Protein AF-A0A4S2GVU9-F1 (afdb_monomer_lite)

Radius of gyration: 18.56 Å; chains: 1; bounding box: 41×48×55 Å

Secondary structure (DSSP, 8-state):
-THHHHTTS-EE-TTSPEE-TTHHHHHHTTSPPPHHHHHHHHHHHHHHHHHHHHHTGGGGSTTT-STTTSSTT--BGGG-HHHHHHHHHHHHHHHHHH---HHHHHHTS-GGGGBTTSGGGBTTTEETTTTEEPPS-HHHHHHHHHHHH-GGGS-HHHHHHHHHHHHHHHT--STTHHHHHHHHHHT-

pLDDT: mean 92.43, std 6.01, range [46.22, 98.5]

Structure (mmCIF, N/CA/C/O backbone):
data_AF-A0A4S2GVU9-F1
#
_entry.id   AF-A0A4S2GVU9-F1
#
loop_
_atom_site.group_PDB
_atom_site.id
_atom_site.type_symbol
_atom_site.label_atom_id
_atom_site.label_alt_id
_atom_site.label_comp_id
_atom_site.label_asym_id
_atom_site.label_entity_id
_atom_site.label_seq_id
_atom_site.pdbx_PDB_ins_code
_atom_site.Cartn_x
_atom_site.Cartn_y
_atom_site.Cartn_z
_atom_site.occupancy
_atom_site.B_iso_or_equiv
_atom_site.auth_seq_id
_atom_site.auth_comp_id
_atom_site.auth_asym_id
_atom_site.auth_atom_id
_atom_site.pdbx_PDB_model_num
ATOM 1 N N . MET A 1 1 ? -5.817 -4.968 8.334 1.00 86.19 1 MET A N 1
ATOM 2 C CA . MET A 1 1 ? -6.998 -5.846 8.380 1.00 86.19 1 MET A CA 1
ATOM 3 C C . MET A 1 1 ? -7.647 -5.801 9.756 1.00 86.19 1 MET A C 1
ATOM 5 O O . MET A 1 1 ? -8.691 -5.187 9.837 1.00 86.19 1 MET A O 1
ATOM 9 N N . ALA A 1 2 ? -7.011 -6.261 10.847 1.00 90.19 2 ALA A N 1
ATOM 10 C CA . ALA A 1 2 ? -7.630 -6.254 12.192 1.00 90.19 2 ALA A CA 1
ATOM 11 C C . ALA A 1 2 ? -8.199 -4.888 12.642 1.00 90.19 2 ALA A C 1
ATOM 13 O O . ALA A 1 2 ? -9.225 -4.825 13.307 1.00 90.19 2 ALA A O 1
ATOM 14 N N . TRP A 1 3 ? -7.573 -3.783 12.219 1.00 91.00 3 TRP A N 1
ATOM 15 C CA . TRP A 1 3 ? -8.100 -2.428 12.422 1.00 91.00 3 TRP A CA 1
ATOM 16 C C . TRP A 1 3 ? -9.565 -2.258 11.985 1.00 91.00 3 TRP A C 1
ATOM 18 O O . TRP A 1 3 ? -10.323 -1.633 12.718 1.00 91.00 3 TRP A O 1
ATOM 28 N N . LEU A 1 4 ? -9.972 -2.842 10.852 1.00 90.62 4 LEU A N 1
ATOM 29 C CA . LEU A 1 4 ? -11.328 -2.711 10.303 1.00 90.62 4 LEU A CA 1
ATOM 30 C C . LEU A 1 4 ? -12.408 -3.212 11.271 1.00 90.62 4 LEU A C 1
ATOM 32 O O . LEU A 1 4 ? -13.506 -2.674 11.276 1.00 90.62 4 LEU A O 1
ATOM 36 N N . PHE A 1 5 ? -12.067 -4.180 12.124 1.00 89.25 5 PHE A N 1
ATOM 37 C CA . PHE A 1 5 ? -12.967 -4.768 13.116 1.00 89.25 5 PHE A CA 1
ATOM 38 C C . PHE A 1 5 ? -12.917 -4.045 14.462 1.00 89.25 5 PHE A C 1
ATOM 40 O O . PHE A 1 5 ? -13.880 -4.060 15.214 1.00 89.25 5 PHE A O 1
ATOM 47 N N . VAL A 1 6 ? -11.790 -3.406 14.786 1.00 90.62 6 VAL A N 1
ATOM 48 C CA . VAL A 1 6 ? -11.543 -2.824 16.117 1.00 90.62 6 VAL A CA 1
ATOM 49 C C . VAL A 1 6 ? -11.787 -1.310 16.147 1.00 90.62 6 VAL A C 1
ATOM 51 O O . VAL A 1 6 ? -11.962 -0.731 17.223 1.00 90.62 6 VAL A O 1
ATOM 54 N N . LYS A 1 7 ? -11.794 -0.634 14.991 1.00 88.44 7 LYS A N 1
ATOM 55 C CA . LYS A 1 7 ? -11.854 0.835 14.902 1.00 88.44 7 LYS A CA 1
ATOM 56 C C . LYS A 1 7 ? -13.050 1.436 15.647 1.00 88.44 7 LYS A C 1
ATOM 58 O O . LYS A 1 7 ? -12.843 2.391 16.398 1.00 88.44 7 LYS A O 1
ATOM 63 N N . ASP A 1 8 ? -14.212 0.787 15.584 1.00 89.38 8 ASP A N 1
ATOM 64 C CA . ASP A 1 8 ? -15.468 1.269 16.176 1.00 89.38 8 ASP A CA 1
ATOM 65 C C . ASP A 1 8 ? -15.785 0.630 17.540 1.00 89.38 8 ASP A C 1
ATOM 67 O O . ASP A 1 8 ? -16.684 1.075 18.248 1.00 89.38 8 ASP A O 1
ATOM 71 N N . ILE A 1 9 ? -15.002 -0.366 17.970 1.00 89.62 9 ILE A N 1
ATOM 72 C CA . ILE A 1 9 ? -15.190 -1.038 19.263 1.00 89.62 9 ILE A CA 1
ATOM 73 C C . ILE A 1 9 ? -14.512 -0.226 20.375 1.00 89.62 9 ILE A C 1
ATOM 75 O O . ILE A 1 9 ? -13.318 0.069 20.264 1.00 89.62 9 ILE A O 1
ATOM 79 N N . PRO A 1 10 ? -15.193 0.131 21.476 1.00 90.69 10 PRO A N 1
ATOM 80 C CA . PRO A 1 10 ? -14.531 0.695 22.649 1.00 90.69 10 PRO A CA 1
ATOM 81 C C . PRO A 1 10 ? -13.562 -0.325 23.261 1.00 90.69 10 PRO A C 1
ATOM 83 O O . PRO A 1 10 ? -13.964 -1.419 23.640 1.00 90.69 10 PRO A O 1
ATOM 86 N N . VAL A 1 11 ? -12.282 0.036 23.379 1.00 91.19 11 VAL A N 1
ATOM 87 C CA . VAL A 1 11 ? -11.255 -0.814 24.001 1.00 91.19 11 VAL A CA 1
ATOM 88 C C . VAL A 1 11 ? -10.716 -0.094 25.227 1.00 91.19 11 VAL A C 1
ATOM 90 O O . VAL A 1 11 ? -10.356 1.082 25.136 1.00 91.19 11 VAL A O 1
ATOM 93 N N . LYS A 1 12 ? -10.672 -0.782 26.368 1.00 91.12 12 LYS A N 1
ATOM 94 C CA . LYS A 1 12 ? -10.105 -0.272 27.619 1.00 91.12 12 LYS A CA 1
ATOM 95 C C . LYS A 1 12 ? -8.826 -1.028 27.950 1.00 91.12 12 LYS A C 1
ATOM 97 O O . LYS A 1 12 ? -8.746 -2.222 27.687 1.00 91.12 12 LYS A O 1
ATOM 102 N N . GLY A 1 13 ? -7.846 -0.319 28.498 1.00 87.69 13 GLY A N 1
ATOM 103 C CA . GLY A 1 13 ? -6.657 -0.940 29.069 1.00 87.69 13 GLY A CA 1
ATOM 104 C C . GLY A 1 13 ? -6.942 -1.542 30.444 1.00 87.69 13 GLY A C 1
ATOM 105 O O . GLY A 1 13 ? -8.026 -1.374 31.004 1.00 87.69 13 GLY A O 1
ATOM 106 N N . LEU A 1 14 ? -5.927 -2.191 31.013 1.00 84.94 14 LEU A N 1
ATOM 107 C CA . LEU A 1 14 ? -5.968 -2.743 32.373 1.00 84.94 14 LEU A CA 1
ATOM 108 C C . LEU A 1 14 ? -6.243 -1.686 33.458 1.00 84.94 14 LEU A C 1
ATOM 110 O O . LEU A 1 14 ? -6.757 -2.022 34.517 1.00 84.94 14 LEU A O 1
ATOM 114 N N . ASP A 1 15 ? -5.918 -0.417 33.200 1.00 90.69 15 ASP A N 1
ATOM 115 C CA . ASP A 1 15 ? -6.213 0.721 34.081 1.00 90.69 15 ASP A CA 1
ATOM 116 C C . ASP A 1 15 ? -7.607 1.334 33.834 1.00 90.69 15 ASP A C 1
ATOM 118 O O . ASP A 1 15 ? -7.868 2.468 34.231 1.00 90.69 15 ASP A O 1
ATOM 122 N N . GLU A 1 16 ? -8.476 0.605 33.127 1.00 89.12 16 GLU A N 1
ATOM 123 C CA . GLU A 1 16 ? -9.828 0.982 32.690 1.00 89.12 16 GLU A CA 1
ATOM 124 C C . GLU A 1 16 ? -9.914 2.213 31.776 1.00 89.12 16 GLU A C 1
ATOM 126 O O . GLU A 1 16 ? -11.012 2.629 31.378 1.00 89.12 16 GLU A O 1
ATOM 131 N N . LYS A 1 17 ? -8.776 2.787 31.369 1.00 92.81 17 LYS A N 1
ATOM 132 C CA . LYS A 1 17 ? -8.766 3.955 30.490 1.00 92.81 17 LYS A CA 1
ATOM 133 C C . LYS A 1 17 ? -9.037 3.564 29.040 1.00 92.81 17 LYS A C 1
ATOM 135 O O . LYS A 1 17 ? -8.566 2.523 28.572 1.00 92.81 17 LYS A O 1
ATOM 140 N N . PRO A 1 18 ? -9.761 4.409 28.284 1.00 92.81 18 PRO A N 1
ATOM 141 C CA . PRO A 1 18 ? -10.027 4.154 26.878 1.00 92.81 18 PRO A CA 1
ATOM 142 C C . PRO A 1 18 ? -8.735 4.230 26.057 1.00 92.81 18 PRO A C 1
ATOM 144 O O . PRO A 1 18 ? -8.038 5.248 26.054 1.00 92.81 18 PRO A O 1
ATOM 147 N N . ILE A 1 19 ? -8.457 3.176 25.296 1.00 92.94 19 ILE A N 1
ATOM 148 C CA . ILE A 1 19 ? -7.365 3.132 24.326 1.00 92.94 19 ILE A CA 1
ATOM 149 C C . ILE A 1 19 ? -7.860 3.705 22.997 1.00 92.94 19 ILE A C 1
ATOM 151 O O . ILE A 1 19 ? -8.964 3.411 22.535 1.00 92.94 19 ILE A O 1
ATOM 155 N N . LYS A 1 20 ? -7.035 4.540 22.359 1.00 89.06 20 LYS A N 1
ATOM 156 C CA . LYS A 1 20 ? -7.349 5.197 21.083 1.00 89.06 20 LYS A CA 1
ATOM 157 C C . LYS A 1 20 ? -6.327 4.852 20.002 1.00 89.06 20 LYS A C 1
ATOM 159 O O . LYS A 1 20 ? -5.185 4.488 20.281 1.00 89.06 20 LYS A O 1
ATOM 164 N N . GLY A 1 21 ? -6.748 5.001 18.747 1.00 87.25 21 GLY A N 1
ATOM 165 C CA . GLY A 1 21 ? -5.890 4.811 17.579 1.00 87.25 21 GLY A CA 1
ATOM 166 C C . GLY A 1 21 ? -5.335 3.390 17.458 1.00 87.25 21 GLY A C 1
ATOM 167 O O . GLY A 1 21 ? -5.962 2.420 17.875 1.00 87.25 21 GLY A O 1
ATOM 168 N N . LYS A 1 22 ? -4.134 3.263 16.883 1.00 79.62 22 LYS A N 1
ATOM 169 C CA . LYS A 1 22 ? -3.538 1.961 16.531 1.00 79.62 22 LYS A CA 1
ATOM 170 C C . LYS A 1 22 ? -3.251 1.057 17.732 1.00 79.62 22 LYS A C 1
ATOM 172 O O . LYS A 1 22 ? -3.269 -0.159 17.577 1.00 79.62 22 LYS A O 1
ATOM 177 N N . ALA A 1 23 ? -3.041 1.632 18.918 1.00 89.56 23 ALA A N 1
ATOM 178 C CA . ALA A 1 23 ? -2.847 0.865 20.146 1.00 89.56 23 ALA A CA 1
ATOM 179 C C . ALA A 1 23 ? -4.076 0.011 20.505 1.00 89.56 23 ALA A C 1
ATOM 181 O O . ALA A 1 23 ? -3.920 -1.016 21.160 1.00 89.56 23 ALA A O 1
ATOM 182 N N . LYS A 1 24 ? -5.275 0.375 20.015 1.00 92.81 24 LYS A N 1
ATOM 183 C CA . LYS A 1 24 ? -6.505 -0.397 20.237 1.00 92.81 24 LYS A CA 1
ATOM 184 C C . LYS A 1 24 ? -6.383 -1.837 19.769 1.00 92.81 24 LYS A C 1
ATOM 186 O O . LYS A 1 24 ? -6.840 -2.722 20.472 1.00 92.81 24 LYS A O 1
ATOM 191 N N . VAL A 1 25 ? -5.773 -2.071 18.605 1.00 91.38 25 VAL A N 1
ATOM 192 C CA . VAL A 1 25 ? -5.629 -3.430 18.062 1.00 91.38 25 VAL A CA 1
ATOM 193 C C . VAL A 1 25 ? -4.783 -4.279 19.002 1.00 91.38 25 VAL A C 1
ATOM 195 O O . VAL A 1 25 ? -5.195 -5.376 19.352 1.00 91.38 25 VAL A O 1
ATOM 198 N N . ASN A 1 26 ? -3.646 -3.747 19.457 1.00 91.25 26 ASN A N 1
ATOM 199 C CA . ASN A 1 26 ? -2.743 -4.464 20.356 1.00 91.25 26 ASN A CA 1
ATOM 200 C C . ASN A 1 26 ? -3.389 -4.778 21.706 1.00 91.25 26 ASN A C 1
ATOM 202 O O . ASN A 1 26 ? -3.097 -5.825 22.267 1.00 91.25 26 ASN A O 1
ATOM 206 N N . GLU A 1 27 ? -4.231 -3.882 22.226 1.00 92.19 27 GLU A N 1
ATOM 207 C CA . GLU A 1 27 ? -4.951 -4.133 23.474 1.00 92.19 27 GLU A CA 1
ATOM 208 C C . GLU A 1 27 ? -6.088 -5.141 23.271 1.00 92.19 27 GLU A C 1
ATOM 210 O O . GLU A 1 27 ? -6.216 -6.088 24.037 1.00 92.19 27 GLU A O 1
ATOM 215 N N . TYR A 1 28 ? -6.865 -4.989 22.195 1.00 90.62 28 TYR A N 1
ATOM 216 C CA . TYR A 1 28 ? -8.003 -5.853 21.882 1.00 90.62 28 TYR A CA 1
ATOM 217 C C . TYR A 1 28 ? -7.600 -7.327 21.757 1.00 90.62 28 TYR A C 1
ATOM 219 O O . TYR A 1 28 ? -8.250 -8.189 22.336 1.00 90.62 28 TYR A O 1
ATOM 227 N N . ILE A 1 29 ? -6.493 -7.618 21.064 1.00 89.69 29 ILE A N 1
ATOM 228 C CA . ILE A 1 29 ? -6.041 -9.000 20.822 1.00 89.69 29 ILE A CA 1
ATOM 229 C C . ILE A 1 29 ? -5.418 -9.687 22.048 1.00 89.69 29 ILE A C 1
ATOM 231 O O . ILE A 1 29 ? -5.059 -10.859 21.959 1.00 89.69 29 ILE A O 1
ATOM 235 N N . ARG A 1 30 ? -5.258 -8.991 23.185 1.00 89.56 30 ARG A N 1
ATOM 236 C CA . ARG A 1 30 ? -4.802 -9.620 24.442 1.00 89.56 30 ARG A CA 1
ATOM 237 C C . ARG A 1 30 ? -5.846 -10.562 25.019 1.00 89.56 30 ARG A C 1
ATOM 239 O O . ARG A 1 30 ? -5.497 -11.517 25.707 1.00 89.56 30 ARG A O 1
ATOM 246 N N . HIS A 1 31 ? -7.113 -10.286 24.736 1.00 86.88 31 HIS A N 1
ATOM 247 C CA . HIS A 1 31 ? -8.225 -11.146 25.088 1.00 86.88 31 HIS A CA 1
ATOM 248 C C . HIS A 1 31 ? -8.686 -11.871 23.834 1.00 86.88 31 HIS A C 1
ATOM 250 O O . HIS A 1 31 ? -8.796 -11.273 22.764 1.00 86.88 31 HIS A O 1
ATOM 256 N N . ARG A 1 32 ? -8.949 -13.173 23.960 1.00 88.62 32 ARG A N 1
ATOM 257 C CA . ARG A 1 32 ? -9.487 -13.956 22.849 1.00 88.62 32 ARG A CA 1
ATOM 258 C C . ARG A 1 32 ? -10.871 -13.392 22.478 1.00 88.62 32 ARG A C 1
ATOM 260 O O . ARG A 1 32 ? -11.732 -13.355 23.359 1.00 88.62 32 ARG A O 1
ATOM 267 N N . PRO A 1 33 ? -11.099 -12.963 21.223 1.00 88.75 33 PRO A N 1
ATOM 268 C CA . PRO A 1 33 ? -12.429 -12.575 20.758 1.00 88.75 33 PRO A CA 1
ATOM 269 C C . PRO A 1 33 ? -13.397 -13.768 20.732 1.00 88.75 33 PRO A C 1
ATOM 271 O O . PRO A 1 33 ? -12.979 -14.916 20.898 1.00 88.75 33 PRO A O 1
ATOM 274 N N . SER A 1 34 ? -14.687 -13.506 20.504 1.00 91.06 34 SER A N 1
ATOM 275 C CA . SER A 1 34 ? -15.653 -14.581 20.249 1.00 91.06 34 SER A CA 1
ATOM 276 C C . SER A 1 34 ? -15.308 -15.343 18.967 1.00 91.06 34 SER A C 1
ATOM 278 O O . SER A 1 34 ? -14.636 -14.808 18.080 1.00 91.06 34 SER A O 1
ATOM 280 N N . ASP A 1 35 ? -15.789 -16.583 18.861 1.00 93.81 35 ASP A N 1
ATOM 281 C CA . ASP A 1 35 ? -15.560 -17.412 17.674 1.00 93.81 35 ASP A CA 1
ATOM 282 C C . ASP A 1 35 ? -16.118 -16.740 16.407 1.00 93.81 35 ASP A C 1
ATOM 284 O O . ASP A 1 35 ? -15.409 -16.683 15.407 1.00 93.81 35 ASP A O 1
ATOM 288 N N . ASP A 1 36 ? -17.284 -16.086 16.491 1.00 93.19 36 ASP A N 1
ATOM 289 C CA . ASP A 1 36 ? -17.863 -15.309 15.382 1.00 93.19 36 ASP A CA 1
ATOM 290 C C . ASP A 1 36 ? -16.911 -14.218 14.859 1.00 93.19 36 ASP A C 1
ATOM 292 O O . ASP A 1 36 ? -16.766 -14.016 13.652 1.00 93.19 36 ASP A O 1
ATOM 296 N N . VAL A 1 37 ? -16.222 -13.501 15.758 1.00 91.50 37 VAL A N 1
ATOM 297 C CA . VA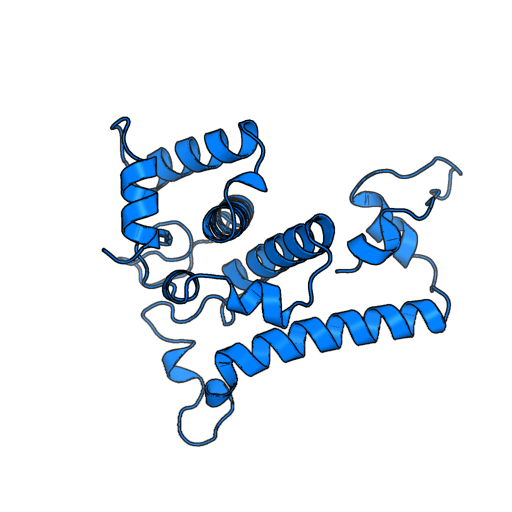L A 1 37 ? -15.257 -12.457 15.371 1.00 91.50 37 VAL A CA 1
ATOM 298 C C . VAL A 1 37 ? -14.020 -13.076 14.722 1.00 91.50 37 VAL A C 1
ATOM 300 O O . VAL A 1 37 ? -13.490 -12.523 13.755 1.00 91.50 37 VAL A O 1
ATOM 303 N N . ILE A 1 38 ? -13.553 -14.215 15.239 1.00 92.62 38 ILE A N 1
ATOM 304 C CA . ILE A 1 38 ? -12.417 -14.952 14.672 1.00 92.62 38 ILE A CA 1
ATOM 305 C C . ILE A 1 38 ? -12.759 -15.455 13.267 1.00 92.62 38 ILE A C 1
ATOM 307 O O . ILE A 1 38 ? -11.937 -15.315 12.359 1.00 92.62 38 ILE A O 1
ATOM 311 N N . GLU A 1 39 ? -13.962 -15.987 13.067 1.00 95.88 39 GLU A N 1
ATOM 312 C CA . GLU A 1 39 ? -14.449 -16.454 11.769 1.00 95.88 39 GLU A CA 1
ATOM 313 C C . GLU A 1 39 ? -14.551 -15.294 10.772 1.00 95.88 39 GLU A C 1
ATOM 315 O O . GLU A 1 39 ? -13.973 -15.359 9.686 1.00 95.88 39 GLU A O 1
ATOM 320 N N . CYS A 1 40 ? -15.168 -14.175 11.166 1.00 93.75 40 CYS A N 1
ATOM 321 C CA . CYS A 1 40 ? -15.262 -12.987 10.314 1.00 93.75 40 CYS A CA 1
ATOM 322 C C . CYS A 1 40 ? -13.880 -12.449 9.910 1.00 93.75 40 CYS A C 1
ATOM 324 O O . CYS A 1 40 ? -13.658 -12.085 8.755 1.00 93.75 40 CYS A O 1
ATOM 326 N N . PHE A 1 41 ? -12.927 -12.412 10.845 1.00 94.44 41 PHE A N 1
ATOM 327 C CA . PHE A 1 41 ? -11.563 -11.978 10.552 1.00 94.44 41 PHE A CA 1
ATOM 328 C C . PHE A 1 41 ? -10.805 -12.968 9.656 1.00 94.44 41 PHE A C 1
ATOM 330 O O . PHE A 1 41 ? -10.007 -12.547 8.813 1.00 94.44 41 PHE A O 1
ATOM 337 N N . THR A 1 42 ? -11.050 -14.268 9.820 1.00 95.56 42 THR A N 1
ATOM 338 C CA . THR A 1 42 ? -10.481 -15.312 8.958 1.00 95.56 42 THR A CA 1
ATOM 339 C C . THR A 1 42 ? -10.972 -15.144 7.525 1.00 95.56 42 THR A C 1
ATOM 341 O O . THR A 1 42 ? -10.139 -15.023 6.627 1.00 95.56 42 THR A O 1
ATOM 344 N N . HIS A 1 43 ? -12.284 -14.995 7.321 1.00 96.19 43 HIS A N 1
ATOM 345 C CA . HIS A 1 43 ? -12.864 -14.723 6.003 1.00 96.19 43 HIS A CA 1
ATOM 346 C C . HIS A 1 43 ? -12.309 -13.440 5.373 1.00 96.19 43 HIS A C 1
ATOM 348 O O . HIS A 1 43 ? -11.992 -13.418 4.184 1.00 96.19 43 HIS A O 1
ATOM 354 N N . GLU A 1 44 ? -12.109 -12.381 6.163 1.00 95.62 44 GLU A N 1
ATOM 355 C CA . GLU A 1 44 ? -11.479 -11.150 5.676 1.00 95.62 44 GLU A CA 1
ATOM 356 C C . GLU A 1 44 ? -10.049 -11.402 5.162 1.00 95.62 44 GLU A C 1
ATOM 358 O O . GLU A 1 44 ? -9.650 -10.889 4.111 1.00 95.62 44 GLU A O 1
ATOM 363 N N . CYS A 1 45 ? -9.262 -12.197 5.893 1.00 96.62 45 CYS A N 1
ATOM 364 C CA . CYS A 1 45 ? -7.901 -12.547 5.492 1.00 96.62 45 CYS A CA 1
ATOM 365 C C . CYS A 1 45 ? -7.892 -13.421 4.233 1.00 96.62 45 CYS A C 1
ATOM 367 O O . CYS A 1 45 ? -7.080 -13.187 3.336 1.00 96.62 45 CYS A O 1
ATOM 369 N N . GLU A 1 46 ? -8.787 -14.403 4.147 1.00 97.56 46 GLU A N 1
ATOM 370 C CA . GLU A 1 46 ? -8.946 -15.263 2.972 1.00 97.56 46 GLU A CA 1
ATOM 371 C C . GLU A 1 46 ? -9.340 -14.457 1.735 1.00 97.56 46 GLU A C 1
ATOM 373 O O . GLU A 1 46 ? -8.727 -14.629 0.680 1.00 97.56 46 GLU A O 1
ATOM 378 N N . ALA A 1 47 ? -10.287 -13.523 1.860 1.00 97.31 47 ALA A N 1
ATOM 379 C CA . ALA A 1 47 ? -10.692 -12.638 0.772 1.00 97.31 47 ALA A CA 1
ATOM 380 C C . ALA A 1 47 ? -9.516 -11.787 0.263 1.00 97.31 47 ALA A C 1
ATOM 382 O O . ALA A 1 47 ? -9.303 -11.676 -0.948 1.00 97.31 47 ALA A O 1
ATOM 383 N N . TYR A 1 48 ? -8.711 -11.231 1.175 1.00 97.50 48 TYR A N 1
ATOM 384 C CA . TYR A 1 48 ? -7.512 -10.465 0.827 1.00 97.50 48 TYR A CA 1
ATOM 385 C C . TYR A 1 48 ? -6.473 -11.316 0.080 1.00 97.50 48 TYR A C 1
ATOM 387 O O . TYR A 1 48 ? -6.006 -10.931 -0.996 1.00 97.50 48 TYR A O 1
ATOM 395 N N . TRP A 1 49 ? -6.112 -12.482 0.626 1.00 96.44 49 TRP A N 1
ATOM 396 C CA . TRP A 1 49 ? -5.103 -13.351 0.016 1.00 96.44 49 TRP A CA 1
ATOM 397 C C . TRP A 1 49 ? -5.572 -13.938 -1.311 1.00 96.44 49 TRP A C 1
ATOM 399 O O . TRP A 1 49 ? -4.794 -13.969 -2.262 1.00 96.44 49 TRP A O 1
ATOM 409 N N . THR A 1 50 ? -6.843 -14.320 -1.410 1.00 96.88 50 THR A N 1
ATOM 410 C CA . THR A 1 50 ? -7.450 -14.799 -2.659 1.00 96.88 50 THR A CA 1
ATOM 411 C C . THR A 1 50 ? -7.363 -13.733 -3.747 1.00 96.88 50 THR A C 1
ATOM 413 O O . THR A 1 50 ? -6.944 -14.024 -4.866 1.00 96.88 50 THR A O 1
ATOM 416 N N . ALA A 1 51 ? -7.679 -12.474 -3.426 1.00 96.62 51 ALA A N 1
ATOM 417 C CA . ALA A 1 51 ? -7.596 -11.380 -4.390 1.00 96.62 51 ALA A CA 1
ATOM 418 C C . ALA A 1 51 ? -6.155 -11.135 -4.886 1.00 96.62 51 ALA A C 1
ATOM 420 O O . ALA A 1 51 ? -5.933 -10.948 -6.087 1.00 96.62 51 ALA A O 1
ATOM 421 N N . LEU A 1 52 ? -5.161 -11.201 -3.992 1.00 94.75 52 LEU A N 1
ATOM 422 C CA . LEU A 1 52 ? -3.748 -11.115 -4.375 1.00 94.75 52 LEU A CA 1
ATOM 423 C C . LEU A 1 52 ? -3.303 -12.282 -5.261 1.00 94.75 52 LEU A C 1
ATOM 425 O O . LEU A 1 52 ? -2.669 -12.057 -6.291 1.00 94.75 52 LEU A O 1
ATOM 429 N N . ILE A 1 53 ? -3.624 -13.516 -4.864 1.00 93.06 53 ILE A N 1
ATOM 430 C CA . ILE A 1 53 ? -3.227 -14.731 -5.586 1.00 93.06 53 ILE A CA 1
ATOM 431 C C . ILE A 1 53 ? -3.809 -14.716 -6.996 1.00 93.06 53 ILE A C 1
ATOM 433 O O . ILE A 1 53 ? -3.076 -14.949 -7.952 1.00 93.06 53 ILE A O 1
ATOM 437 N N . ASN A 1 54 ? -5.082 -14.345 -7.142 1.00 93.50 54 ASN A N 1
ATOM 438 C CA . ASN A 1 54 ? -5.738 -14.256 -8.447 1.00 93.50 54 ASN A CA 1
ATOM 439 C C . ASN A 1 54 ? -5.074 -13.225 -9.375 1.00 93.50 54 ASN A C 1
ATO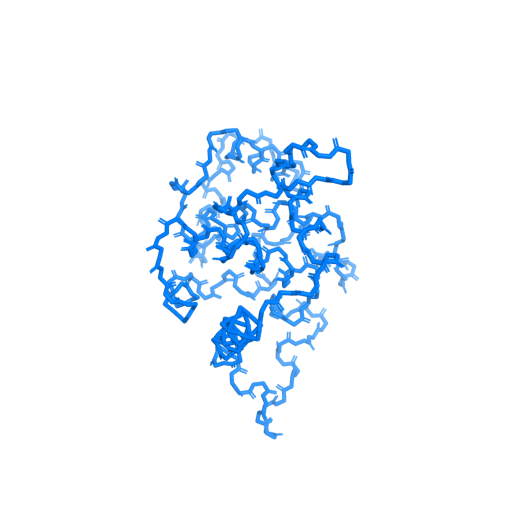M 441 O O . ASN A 1 54 ? -5.039 -13.423 -10.585 1.00 93.50 54 ASN A O 1
ATOM 445 N N . THR A 1 55 ? -4.485 -12.157 -8.826 1.00 92.50 55 THR A N 1
ATOM 446 C CA . THR A 1 55 ? -3.751 -11.145 -9.613 1.00 92.50 55 THR A CA 1
ATOM 447 C C . THR A 1 55 ? -2.441 -11.694 -10.195 1.00 92.50 55 THR A C 1
ATOM 449 O O . THR A 1 55 ? -1.913 -11.172 -11.175 1.00 92.50 55 THR A O 1
ATOM 452 N N . CYS A 1 56 ? -1.885 -12.749 -9.601 1.00 91.94 56 CYS A N 1
ATOM 453 C CA . CYS A 1 56 ? -0.623 -13.364 -10.011 1.00 91.94 56 CYS A CA 1
ATOM 454 C C . CYS A 1 56 ? -0.772 -14.881 -10.167 1.00 91.94 56 CYS A C 1
ATOM 456 O O . CYS A 1 56 ? 0.133 -15.629 -9.801 1.00 91.94 56 CYS A O 1
ATOM 458 N N . GLN A 1 57 ? -1.925 -15.343 -10.660 1.00 89.88 57 GLN A N 1
ATOM 459 C CA . GLN A 1 57 ? -2.293 -16.759 -10.620 1.00 89.88 57 GLN A CA 1
ATOM 460 C C . GLN A 1 57 ? -1.286 -17.649 -11.357 1.00 89.88 57 GLN A C 1
ATOM 462 O O . GLN A 1 57 ? -0.974 -18.751 -10.904 1.00 89.88 57 GLN A O 1
ATOM 467 N N . ASP A 1 58 ? -0.718 -17.161 -12.457 1.00 89.38 58 ASP A N 1
ATOM 468 C CA . ASP A 1 58 ? 0.260 -17.921 -13.227 1.00 89.38 58 ASP A CA 1
ATOM 469 C C . ASP A 1 58 ? 1.614 -18.076 -12.512 1.00 89.38 58 ASP A C 1
ATOM 471 O O . ASP A 1 58 ? 2.345 -19.008 -12.837 1.00 89.38 58 ASP A O 1
ATOM 475 N N . ALA A 1 59 ? 1.904 -17.294 -11.460 1.00 86.75 59 ALA A N 1
ATOM 476 C CA . ALA A 1 59 ? 3.056 -17.519 -10.572 1.00 86.75 59 ALA A CA 1
ATOM 477 C C . ALA A 1 59 ? 3.049 -18.914 -9.933 1.00 86.75 59 ALA A C 1
ATOM 479 O O . ALA A 1 59 ? 4.098 -19.428 -9.544 1.00 86.75 59 ALA A O 1
ATOM 480 N N . PHE A 1 60 ? 1.851 -19.481 -9.780 1.00 83.19 60 PHE A N 1
ATOM 481 C CA . PHE A 1 60 ? 1.593 -20.760 -9.129 1.00 83.19 60 PHE A CA 1
ATOM 482 C C . PHE A 1 60 ? 1.358 -21.891 -10.138 1.00 83.19 60 PHE A C 1
ATOM 484 O O . PHE A 1 60 ? 1.070 -23.019 -9.742 1.00 83.19 60 PHE A O 1
ATOM 491 N N . SER A 1 61 ? 1.496 -21.609 -11.437 1.00 82.88 61 SER A N 1
ATOM 492 C CA . SER A 1 61 ? 1.518 -22.638 -12.475 1.00 82.88 61 SER A CA 1
ATOM 493 C C . SER A 1 61 ? 2.891 -23.317 -12.544 1.00 82.88 61 SER A C 1
ATOM 495 O O . SER A 1 61 ? 3.923 -22.692 -12.289 1.00 82.88 61 SER A O 1
ATOM 497 N N . VAL A 1 62 ? 2.906 -24.599 -12.921 1.00 74.06 62 VAL A N 1
ATOM 498 C CA . VAL A 1 62 ? 4.140 -25.396 -13.070 1.00 74.06 62 VAL A CA 1
ATOM 499 C C . VAL A 1 62 ? 5.043 -24.841 -14.183 1.00 74.06 62 VAL A C 1
ATOM 501 O O . VAL A 1 62 ? 6.262 -24.949 -14.098 1.00 74.06 62 VAL A O 1
ATOM 504 N N . GLU A 1 63 ? 4.453 -24.220 -15.205 1.00 71.12 63 GLU A N 1
ATOM 505 C CA . GLU A 1 63 ? 5.138 -23.790 -16.429 1.00 71.12 63 GLU A CA 1
ATOM 506 C C . GLU A 1 63 ? 5.785 -22.401 -16.311 1.00 71.12 63 GLU A C 1
ATOM 508 O O . GLU A 1 63 ? 6.918 -22.216 -16.753 1.00 71.12 63 GLU A O 1
ATOM 513 N N . ALA A 1 64 ? 5.103 -21.418 -15.709 1.00 73.12 64 ALA A N 1
ATOM 514 C CA . ALA A 1 64 ? 5.626 -20.050 -15.614 1.00 73.12 64 ALA A CA 1
ATOM 515 C C . ALA A 1 64 ? 6.514 -19.831 -14.377 1.00 73.12 64 ALA A C 1
ATOM 517 O O . ALA A 1 64 ? 7.488 -19.070 -14.428 1.00 73.12 64 ALA A O 1
ATOM 518 N N . GLY A 1 65 ? 6.185 -20.494 -13.262 1.00 80.25 65 GLY A N 1
ATOM 519 C CA . GLY A 1 65 ? 6.874 -20.353 -11.982 1.00 80.25 65 GLY A CA 1
ATOM 520 C C . GLY A 1 65 ? 6.956 -18.911 -11.452 1.00 80.25 65 GLY A C 1
ATOM 521 O O . GLY A 1 65 ? 6.361 -17.960 -11.962 1.00 80.25 65 GLY A O 1
ATOM 522 N N . ILE A 1 66 ? 7.752 -18.716 -10.398 1.00 86.62 66 ILE A N 1
ATOM 523 C CA . ILE A 1 66 ? 7.880 -17.412 -9.718 1.00 86.62 66 ILE A CA 1
ATOM 524 C C . ILE A 1 66 ? 8.912 -16.469 -10.359 1.00 86.62 66 ILE A C 1
ATOM 526 O O . ILE A 1 66 ? 9.066 -15.331 -9.910 1.00 86.62 66 ILE A O 1
ATOM 530 N N . GLY A 1 67 ? 9.641 -16.922 -11.385 1.00 88.06 67 GLY A N 1
ATOM 531 C CA . GLY A 1 67 ? 10.818 -16.227 -11.920 1.00 88.06 67 GLY A CA 1
ATOM 532 C C . GLY A 1 67 ? 10.516 -14.810 -12.412 1.00 88.06 67 GLY A C 1
ATOM 533 O O . GLY A 1 67 ? 11.234 -13.870 -12.075 1.00 88.06 67 GLY A O 1
ATOM 534 N N . LYS A 1 68 ? 9.401 -14.611 -13.127 1.00 89.75 68 LYS A N 1
ATOM 535 C CA . LYS A 1 68 ? 9.001 -13.269 -13.587 1.00 89.75 68 LYS A CA 1
ATOM 536 C C . LYS A 1 68 ? 8.621 -12.332 -12.431 1.00 89.75 68 LYS A C 1
ATOM 538 O O . LYS A 1 68 ? 8.914 -11.143 -12.475 1.00 89.75 68 LYS A O 1
ATOM 543 N N . TYR A 1 69 ? 8.033 -12.877 -11.366 1.00 93.00 69 TYR A N 1
ATOM 544 C CA . TYR A 1 69 ? 7.566 -12.129 -10.197 1.00 93.00 69 TYR A CA 1
ATOM 545 C C . TYR A 1 69 ? 8.681 -11.817 -9.194 1.00 93.00 69 TYR A C 1
ATOM 547 O O . TYR A 1 69 ? 8.585 -10.865 -8.417 1.00 93.00 69 TYR A O 1
ATOM 555 N N . ARG A 1 70 ? 9.757 -12.608 -9.196 1.00 91.50 70 ARG A N 1
ATOM 556 C CA . ARG A 1 70 ? 10.895 -12.468 -8.288 1.00 91.50 70 ARG A CA 1
ATOM 557 C C . ARG A 1 70 ? 12.196 -12.766 -9.028 1.00 91.50 70 ARG A C 1
ATOM 559 O O . ARG A 1 70 ? 12.673 -13.892 -9.031 1.00 91.50 70 ARG A O 1
ATOM 566 N N . ASN A 1 71 ? 12.818 -11.713 -9.553 1.00 91.19 71 ASN A N 1
ATOM 567 C CA . ASN A 1 71 ? 14.095 -11.792 -10.267 1.00 91.19 71 ASN A CA 1
ATOM 568 C C . ASN A 1 71 ? 15.097 -10.717 -9.811 1.00 91.19 71 ASN A C 1
ATOM 570 O O . ASN A 1 71 ? 14.837 -9.946 -8.880 1.00 91.19 71 ASN A O 1
ATOM 574 N N . LYS A 1 72 ? 16.253 -10.709 -10.486 1.00 89.19 72 LYS A N 1
ATOM 575 C CA . LYS A 1 72 ? 17.377 -9.780 -10.302 1.00 89.19 72 LYS A CA 1
ATOM 576 C C . LYS A 1 72 ? 17.066 -8.322 -10.655 1.00 89.19 72 LYS A C 1
ATOM 578 O O . LYS A 1 72 ? 17.874 -7.464 -10.338 1.00 89.19 72 LYS A O 1
ATOM 583 N N . ASP A 1 73 ? 15.930 -8.053 -11.293 1.00 89.88 73 ASP A N 1
ATOM 584 C CA . ASP A 1 73 ? 15.479 -6.712 -11.677 1.00 89.88 73 ASP A CA 1
ATOM 585 C C . ASP A 1 73 ? 14.341 -6.215 -10.765 1.00 89.88 73 ASP A C 1
ATOM 587 O O . ASP A 1 73 ? 13.666 -5.239 -11.069 1.00 89.88 73 ASP A O 1
ATOM 591 N N . GLY A 1 74 ? 14.110 -6.895 -9.636 1.00 89.81 74 GLY A N 1
ATOM 592 C CA . GLY A 1 74 ? 13.102 -6.538 -8.637 1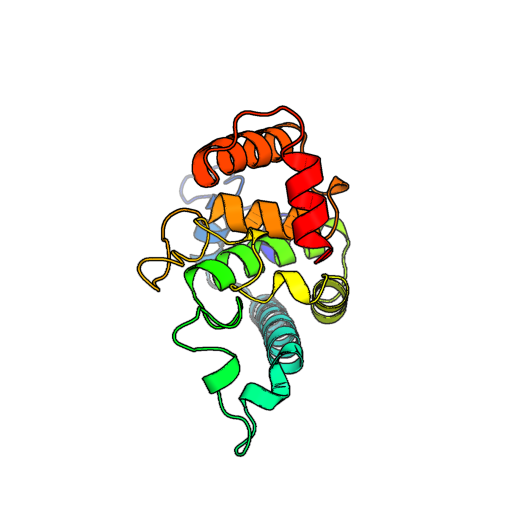.00 89.81 74 GLY A CA 1
ATOM 593 C C . GLY A 1 74 ? 11.841 -7.391 -8.749 1.00 89.81 74 GLY A C 1
ATOM 594 O O . GLY A 1 74 ? 11.503 -8.101 -7.799 1.00 89.81 74 GLY A O 1
ATOM 595 N N . GLY A 1 75 ? 11.184 -7.393 -9.911 1.00 94.25 75 GLY A N 1
ATOM 596 C CA . GLY A 1 75 ? 9.949 -8.148 -10.145 1.00 94.25 75 GLY A CA 1
ATOM 597 C C . GLY A 1 75 ? 8.704 -7.435 -9.612 1.00 94.25 75 GLY A C 1
ATOM 598 O O . GLY A 1 75 ? 8.557 -6.227 -9.756 1.00 94.25 75 GLY A O 1
ATOM 599 N N . HIS A 1 76 ? 7.790 -8.182 -9.004 1.00 95.81 76 HIS A N 1
ATOM 600 C CA . HIS A 1 76 ? 6.466 -7.690 -8.631 1.00 95.81 76 HIS A CA 1
ATOM 601 C C . HIS A 1 76 ? 6.378 -7.314 -7.151 1.00 95.81 76 HIS A C 1
ATOM 603 O O . HIS A 1 76 ? 6.908 -8.015 -6.278 1.00 95.81 76 HIS A O 1
ATOM 609 N N . VAL A 1 77 ? 5.646 -6.244 -6.841 1.00 96.25 77 VAL A N 1
ATOM 610 C CA . VAL A 1 77 ? 5.556 -5.672 -5.485 1.00 96.25 77 VAL A CA 1
ATOM 611 C C . VAL A 1 77 ? 4.967 -6.639 -4.451 1.00 96.25 77 VAL A C 1
ATOM 613 O O . VAL A 1 77 ? 5.332 -6.578 -3.278 1.00 96.25 77 VAL A O 1
ATOM 616 N N . PHE A 1 78 ? 4.106 -7.574 -4.862 1.00 95.50 78 PHE A N 1
ATOM 617 C CA . PHE A 1 78 ? 3.534 -8.582 -3.953 1.00 95.50 78 PHE A CA 1
ATOM 618 C C . PHE A 1 78 ? 4.548 -9.640 -3.505 1.00 95.50 78 PHE A C 1
ATOM 620 O O . PHE A 1 78 ? 4.404 -10.224 -2.436 1.00 95.50 78 PHE A O 1
ATOM 627 N N . PHE A 1 79 ? 5.625 -9.847 -4.265 1.00 94.69 79 PHE A N 1
ATOM 628 C CA . PHE A 1 79 ? 6.643 -10.865 -3.985 1.00 94.69 79 PHE A CA 1
ATOM 629 C C . PHE A 1 79 ? 7.851 -10.288 -3.233 1.00 94.69 79 PHE A C 1
ATOM 631 O O . PHE A 1 79 ? 8.943 -10.876 -3.220 1.00 94.69 79 PHE A O 1
ATOM 638 N N . ARG A 1 80 ? 7.684 -9.111 -2.617 1.00 93.12 80 ARG A N 1
ATOM 639 C CA . ARG A 1 80 ? 8.701 -8.399 -1.839 1.00 93.12 80 ARG A CA 1
ATOM 640 C C . ARG A 1 80 ? 8.087 -7.864 -0.538 1.00 93.12 80 ARG A C 1
ATOM 642 O O . ARG A 1 80 ? 7.235 -6.983 -0.594 1.00 93.12 80 ARG A O 1
ATOM 649 N N . PRO A 1 81 ? 8.537 -8.323 0.648 1.00 92.38 81 PRO A N 1
ATOM 650 C CA . PRO A 1 81 ? 7.956 -7.886 1.924 1.00 92.38 81 PRO A CA 1
ATOM 651 C C . PRO A 1 81 ? 7.960 -6.366 2.139 1.00 92.38 81 PRO A C 1
ATOM 653 O O . PRO A 1 81 ? 7.000 -5.818 2.676 1.00 92.38 81 PRO A O 1
ATOM 656 N N . VAL A 1 82 ? 9.014 -5.678 1.680 1.00 94.75 82 VAL A N 1
ATOM 657 C CA . VAL A 1 82 ? 9.161 -4.218 1.825 1.00 94.75 82 VAL A CA 1
ATOM 658 C C . VAL A 1 82 ? 8.065 -3.425 1.110 1.00 94.75 82 VAL A C 1
ATOM 660 O O . VAL A 1 82 ? 7.765 -2.315 1.534 1.00 94.75 82 VAL A O 1
ATOM 663 N N . SER A 1 83 ? 7.447 -3.992 0.072 1.00 96.06 83 SER A N 1
ATOM 664 C CA . SER A 1 83 ? 6.364 -3.371 -0.694 1.00 96.06 83 SER A CA 1
ATOM 665 C C . SER A 1 83 ? 5.001 -3.995 -0.409 1.00 96.06 83 SER A C 1
ATOM 667 O O . SER A 1 83 ? 4.017 -3.263 -0.341 1.00 96.06 83 SER A O 1
ATOM 669 N N . LEU A 1 84 ? 4.939 -5.306 -0.147 1.00 96.38 84 LEU A N 1
ATOM 670 C CA . LEU A 1 84 ? 3.698 -6.001 0.198 1.00 96.38 84 LEU A CA 1
ATOM 671 C C . LEU A 1 84 ? 3.053 -5.417 1.461 1.00 96.38 84 LEU A C 1
ATOM 673 O O . LEU A 1 84 ? 1.861 -5.138 1.459 1.00 96.38 84 LEU A O 1
ATOM 677 N N . ILE A 1 85 ? 3.828 -5.172 2.524 1.00 96.12 85 ILE A N 1
ATOM 678 C CA . ILE A 1 85 ? 3.273 -4.646 3.784 1.00 96.12 85 ILE A CA 1
ATOM 679 C C . ILE A 1 85 ? 2.685 -3.230 3.601 1.00 96.12 85 ILE A C 1
ATOM 681 O O . ILE A 1 85 ? 1.552 -2.999 4.035 1.00 96.12 85 ILE A O 1
ATOM 685 N N . PRO A 1 86 ? 3.396 -2.260 2.985 1.00 97.94 86 PRO A N 1
ATOM 686 C CA . PRO A 1 86 ? 2.803 -0.971 2.625 1.00 97.94 86 PRO A CA 1
ATOM 687 C C . PRO A 1 86 ? 1.581 -1.076 1.714 1.00 97.94 86 PRO A C 1
ATOM 689 O O . PRO A 1 86 ? 0.609 -0.359 1.940 1.00 97.94 86 PRO A O 1
ATOM 692 N N . PHE A 1 87 ? 1.599 -1.985 0.735 1.00 98.12 87 PHE A N 1
ATOM 693 C CA . PHE A 1 87 ? 0.455 -2.228 -0.138 1.00 98.12 87 PHE A CA 1
ATOM 694 C C . PHE A 1 87 ? -0.775 -2.676 0.659 1.00 98.12 87 PHE A C 1
ATOM 696 O O . PHE A 1 87 ? -1.837 -2.071 0.538 1.00 98.12 87 PHE A O 1
ATOM 703 N N . THR A 1 88 ? -0.623 -3.652 1.564 1.00 97.56 88 THR A N 1
ATOM 704 C CA . THR A 1 88 ? -1.710 -4.092 2.455 1.00 97.56 88 THR A CA 1
ATOM 705 C C . THR A 1 88 ? -2.290 -2.926 3.249 1.00 97.56 88 THR A C 1
ATOM 707 O O . THR A 1 88 ? -3.504 -2.823 3.408 1.00 97.56 88 THR A O 1
ATOM 710 N N . LYS A 1 89 ? -1.441 -2.026 3.762 1.00 97.06 89 LYS A N 1
ATOM 711 C CA . LYS A 1 89 ? -1.902 -0.845 4.508 1.00 97.06 89 LYS A CA 1
ATOM 712 C C . LYS A 1 89 ? -2.701 0.111 3.627 1.00 97.06 89 LYS A C 1
ATOM 714 O O . LYS A 1 89 ? -3.733 0.601 4.081 1.00 97.06 89 LYS A O 1
ATOM 719 N N . ALA A 1 90 ? -2.244 0.354 2.400 1.00 98.06 90 ALA A N 1
ATOM 720 C CA . ALA A 1 90 ? -2.949 1.196 1.440 1.00 98.06 90 ALA A CA 1
ATOM 721 C C . ALA A 1 90 ? -4.326 0.607 1.102 1.00 98.06 90 ALA A C 1
ATOM 723 O O . ALA A 1 90 ? -5.336 1.282 1.269 1.00 98.06 90 ALA A O 1
ATOM 724 N N . VAL A 1 91 ? -4.380 -0.678 0.749 1.00 97.81 91 VAL A N 1
ATOM 725 C CA . VAL A 1 91 ? -5.627 -1.380 0.413 1.00 97.81 91 VAL A CA 1
ATOM 726 C C . VAL A 1 91 ? -6.612 -1.402 1.582 1.00 97.81 91 VAL A C 1
ATOM 728 O O . VAL A 1 91 ? -7.794 -1.143 1.384 1.00 97.81 91 VAL A O 1
ATOM 731 N N . VAL A 1 92 ? -6.149 -1.638 2.814 1.00 96.50 92 VAL A N 1
ATOM 732 C CA . VAL A 1 92 ? -7.013 -1.578 4.009 1.00 96.50 92 VAL A CA 1
ATOM 733 C C . VAL A 1 92 ? -7.605 -0.181 4.201 1.00 96.50 92 VAL A C 1
ATOM 735 O O . VAL A 1 92 ? -8.777 -0.068 4.545 1.00 96.50 92 VAL A O 1
ATOM 738 N N . ARG A 1 93 ? -6.825 0.880 3.961 1.00 96.69 93 ARG A N 1
ATOM 739 C CA . ARG A 1 93 ? -7.312 2.265 4.045 1.00 96.69 93 ARG A CA 1
ATOM 740 C C . ARG A 1 93 ? -8.315 2.592 2.934 1.00 96.69 93 ARG A C 1
ATOM 742 O O . ARG A 1 93 ? -9.277 3.305 3.194 1.00 96.69 93 ARG A O 1
ATOM 749 N N . ILE A 1 94 ? -8.106 2.075 1.723 1.00 97.81 94 ILE A N 1
ATOM 750 C CA . ILE A 1 94 ? -9.057 2.223 0.611 1.00 97.81 94 ILE A CA 1
ATOM 751 C C . ILE A 1 94 ? -10.364 1.502 0.950 1.00 97.81 94 ILE A C 1
ATOM 753 O O . ILE A 1 94 ? -11.422 2.125 0.923 1.00 97.81 94 ILE A O 1
ATOM 757 N N . LYS A 1 95 ? -10.294 0.231 1.375 1.00 96.81 95 LYS A N 1
ATOM 758 C CA . LYS A 1 95 ? -11.466 -0.549 1.805 1.00 96.81 95 LYS A CA 1
ATOM 759 C C . LYS A 1 95 ? -12.236 0.159 2.916 1.00 96.81 95 LYS A C 1
ATOM 761 O O . LYS A 1 95 ? -13.456 0.221 2.864 1.00 96.81 95 LYS A O 1
ATOM 766 N N . GLU A 1 96 ? -11.534 0.732 3.891 1.00 94.19 96 GLU A N 1
ATOM 767 C CA . GLU A 1 96 ? -12.152 1.507 4.969 1.00 94.19 96 GLU A CA 1
ATOM 768 C C . GLU A 1 96 ? -12.926 2.736 4.466 1.00 94.19 96 GLU A C 1
ATOM 770 O O . GLU A 1 96 ? -13.969 3.054 5.033 1.00 94.19 96 GLU A O 1
ATOM 775 N N . LYS A 1 97 ? -12.417 3.427 3.437 1.00 94.56 97 LYS A N 1
ATOM 776 C CA . LYS A 1 97 ? -13.018 4.656 2.896 1.00 94.56 97 LYS A CA 1
ATOM 777 C C . LYS A 1 97 ? -14.161 4.372 1.918 1.00 94.56 97 LYS A C 1
ATOM 779 O O . LYS A 1 97 ? -15.144 5.105 1.919 1.00 94.56 97 LYS A O 1
ATOM 784 N N . GLU A 1 98 ? -14.021 3.345 1.087 1.00 95.00 98 GLU A N 1
ATOM 785 C CA . GLU A 1 98 ? -14.914 3.094 -0.056 1.00 95.00 98 GLU A CA 1
ATOM 786 C C . GLU A 1 98 ? -15.841 1.893 0.137 1.00 95.00 98 GLU A C 1
ATOM 788 O O . GLU A 1 98 ? -16.797 1.733 -0.615 1.00 95.00 98 GLU A O 1
ATOM 793 N N . ASN A 1 99 ? -15.585 1.058 1.148 1.00 92.62 99 ASN A N 1
ATOM 794 C CA . ASN A 1 99 ? -16.354 -0.149 1.446 1.00 92.62 99 ASN A CA 1
ATOM 795 C C . ASN A 1 99 ? -16.464 -1.127 0.255 1.00 92.62 99 ASN A C 1
ATOM 797 O O . ASN A 1 99 ? -17.518 -1.706 0.001 1.00 92.62 99 ASN A O 1
ATOM 801 N N . LEU A 1 100 ? -15.363 -1.298 -0.482 1.00 96.00 100 LEU A N 1
ATOM 802 C CA . LEU A 1 100 ? -15.263 -2.200 -1.632 1.00 96.00 100 LEU A CA 1
ATOM 803 C C . LEU A 1 100 ? -14.636 -3.555 -1.269 1.00 96.00 100 LEU A C 1
ATOM 805 O O . LEU A 1 100 ? -13.971 -3.722 -0.239 1.00 96.00 100 LEU A O 1
ATOM 809 N N . GLU A 1 101 ? -14.805 -4.533 -2.157 1.00 96.75 101 GLU A N 1
ATOM 810 C CA . GLU A 1 101 ? -14.102 -5.813 -2.087 1.00 96.75 101 GLU A CA 1
ATOM 811 C C . GLU A 1 101 ? -12.637 -5.680 -2.520 1.00 96.75 101 GLU A C 1
ATOM 813 O O . GLU A 1 101 ? -12.293 -4.894 -3.405 1.00 96.75 101 GLU A O 1
ATOM 818 N N . TYR A 1 102 ? -11.754 -6.495 -1.934 1.00 97.94 102 TYR A N 1
ATOM 819 C CA . TYR A 1 102 ? -10.314 -6.438 -2.219 1.00 97.94 102 TYR A CA 1
ATOM 820 C C . TYR A 1 102 ? -9.990 -6.637 -3.701 1.00 97.94 102 TYR A C 1
ATOM 822 O O . TYR A 1 102 ? -9.120 -5.955 -4.237 1.00 97.94 102 TYR A O 1
ATOM 830 N N . LYS A 1 103 ? -10.713 -7.538 -4.374 1.00 96.94 103 LYS A N 1
ATOM 831 C CA . LYS A 1 103 ? -10.556 -7.795 -5.812 1.00 96.94 103 LYS A CA 1
ATOM 832 C C . LYS A 1 103 ? -10.813 -6.543 -6.657 1.00 96.94 103 LYS A C 1
ATOM 834 O O . LYS A 1 103 ? -10.088 -6.306 -7.618 1.00 96.94 103 LYS A O 1
ATOM 839 N N . ASP A 1 104 ? -11.808 -5.742 -6.281 1.00 97.62 104 ASP A N 1
ATOM 840 C CA . ASP A 1 104 ? -12.235 -4.575 -7.048 1.00 97.62 104 ASP A CA 1
ATOM 841 C C . ASP A 1 104 ? -11.272 -3.413 -6.795 1.00 97.62 104 ASP A C 1
ATOM 843 O O . ASP A 1 104 ? -10.832 -2.760 -7.738 1.00 97.62 104 ASP A O 1
ATOM 847 N N . ILE A 1 105 ? -10.820 -3.255 -5.545 1.00 97.88 105 ILE A N 1
ATOM 848 C CA . ILE A 1 105 ? -9.749 -2.315 -5.193 1.00 97.88 105 ILE A CA 1
ATOM 849 C C . ILE A 1 105 ? -8.480 -2.621 -5.996 1.00 97.88 105 ILE A C 1
ATOM 851 O O . ILE A 1 105 ? -7.927 -1.731 -6.631 1.00 97.88 105 ILE A O 1
ATOM 855 N N . ILE A 1 106 ? -8.012 -3.875 -5.996 1.00 97.19 106 ILE A N 1
ATOM 856 C CA . ILE A 1 106 ? -6.770 -4.260 -6.688 1.00 97.19 106 ILE A CA 1
ATOM 857 C C . ILE A 1 106 ? -6.899 -4.063 -8.205 1.00 97.19 106 ILE A C 1
ATOM 859 O O . ILE A 1 106 ? -5.964 -3.568 -8.832 1.00 97.19 106 ILE A O 1
ATOM 863 N N . LYS A 1 107 ? -8.056 -4.400 -8.787 1.00 95.12 107 LYS A N 1
ATOM 864 C CA . LYS A 1 107 ? -8.328 -4.253 -10.225 1.00 95.12 107 LYS A CA 1
ATOM 865 C C . LYS A 1 107 ? -8.307 -2.797 -10.702 1.00 95.12 107 LYS A C 1
ATOM 867 O O . LYS A 1 107 ? -7.992 -2.556 -11.863 1.00 95.12 107 LYS A O 1
ATOM 872 N N . ASN A 1 108 ? -8.630 -1.846 -9.828 1.00 95.31 108 ASN A N 1
ATOM 873 C CA . ASN A 1 108 ? -8.667 -0.422 -10.168 1.00 95.31 108 ASN A CA 1
ATOM 874 C C . ASN A 1 108 ? -7.281 0.247 -10.180 1.00 95.31 108 ASN A C 1
ATOM 876 O O . ASN A 1 108 ? -7.158 1.376 -10.649 1.00 95.31 108 ASN A O 1
ATOM 880 N N . PHE A 1 109 ? -6.226 -0.420 -9.700 1.00 95.12 109 PHE A N 1
ATOM 881 C CA . PHE A 1 109 ? -4.864 0.087 -9.862 1.00 95.12 109 PHE A CA 1
ATOM 882 C C . PHE A 1 109 ? -4.389 -0.049 -11.311 1.00 95.12 109 PHE A C 1
ATOM 884 O O . PHE A 1 109 ? -4.637 -1.054 -11.978 1.00 95.12 109 PHE A O 1
ATOM 891 N N . SER A 1 110 ? -3.585 0.915 -11.764 1.00 91.06 110 SER A N 1
ATOM 892 C CA . SER A 1 110 ? -2.777 0.735 -12.973 1.00 91.06 110 SER A CA 1
ATOM 893 C C . SER A 1 110 ? -1.805 -0.435 -12.790 1.00 91.06 110 SER A C 1
ATOM 895 O O . SER A 1 110 ? -1.050 -0.483 -11.815 1.00 91.06 110 SER A O 1
ATOM 897 N N . SER A 1 111 ? -1.770 -1.356 -13.758 1.00 88.50 111 SER A N 1
ATOM 898 C CA . SER A 1 111 ? -0.895 -2.536 -13.724 1.00 88.50 111 SER A CA 1
ATOM 899 C C . SER A 1 111 ? 0.585 -2.178 -13.592 1.00 88.50 111 SER A C 1
ATOM 901 O O . SER A 1 111 ? 1.352 -2.930 -12.992 1.00 88.50 111 SER A O 1
ATOM 903 N N . ASN A 1 112 ? 0.989 -1.017 -14.115 1.00 90.62 112 ASN A N 1
ATOM 904 C CA . ASN A 1 112 ? 2.374 -0.544 -14.099 1.00 90.62 112 ASN A CA 1
ATOM 905 C C . ASN A 1 112 ? 2.897 -0.318 -12.675 1.00 90.62 112 ASN A C 1
ATOM 907 O O . ASN A 1 112 ? 4.078 -0.530 -12.408 1.00 90.62 112 ASN A O 1
ATOM 911 N N . VAL A 1 113 ? 2.014 0.041 -11.741 1.00 94.75 113 VAL A N 1
ATOM 912 C CA . VAL A 1 113 ? 2.364 0.305 -10.339 1.00 94.75 113 VAL A CA 1
ATOM 913 C C . VAL A 1 113 ? 2.825 -0.971 -9.627 1.00 94.75 113 VAL A C 1
ATOM 915 O O . VAL A 1 113 ? 3.592 -0.904 -8.666 1.00 94.75 113 VAL A O 1
ATOM 918 N N . PHE A 1 114 ? 2.419 -2.151 -10.099 1.00 95.50 114 PHE A N 1
ATOM 919 C CA . PHE A 1 114 ? 2.775 -3.414 -9.455 1.00 95.50 114 PHE A CA 1
ATOM 920 C C . PHE A 1 114 ? 4.162 -3.956 -9.817 1.00 95.50 114 PHE A C 1
ATOM 922 O O . PHE A 1 114 ? 4.630 -4.911 -9.187 1.00 95.50 114 PHE A O 1
ATOM 929 N N . TRP A 1 115 ? 4.848 -3.342 -10.779 1.00 94.94 115 TRP A N 1
ATOM 930 C CA . TRP A 1 115 ? 6.171 -3.763 -11.230 1.00 94.94 115 TRP A CA 1
ATOM 931 C C . TRP A 1 115 ? 7.243 -2.826 -10.691 1.00 94.94 115 TRP A C 1
ATOM 933 O O . TRP A 1 115 ? 7.212 -1.625 -10.934 1.00 94.94 115 TRP A O 1
ATOM 943 N N . ILE A 1 116 ? 8.217 -3.381 -9.968 1.00 95.06 116 ILE A N 1
ATOM 944 C CA . ILE A 1 116 ? 9.307 -2.632 -9.318 1.00 95.06 116 ILE A CA 1
ATOM 945 C C . ILE A 1 116 ? 10.186 -1.894 -10.335 1.00 95.06 116 ILE A C 1
ATOM 947 O O . ILE A 1 116 ? 10.834 -0.909 -9.995 1.00 95.06 116 ILE A O 1
ATOM 951 N N . GLN A 1 117 ? 10.185 -2.359 -11.580 1.00 91.06 117 GLN A N 1
ATOM 952 C CA . GLN A 1 117 ? 10.885 -1.748 -12.700 1.00 91.06 117 GLN A CA 1
ATOM 953 C C . GLN A 1 117 ? 10.272 -0.416 -13.136 1.00 91.06 117 GLN A C 1
ATOM 955 O O . GLN A 1 117 ? 10.923 0.320 -13.867 1.00 91.06 117 GLN A O 1
ATOM 960 N N . ASN A 1 118 ? 9.042 -0.100 -12.723 1.00 92.94 118 ASN A N 1
ATOM 961 C CA . ASN A 1 118 ? 8.479 1.212 -12.989 1.00 92.94 118 ASN A CA 1
ATOM 962 C C . ASN A 1 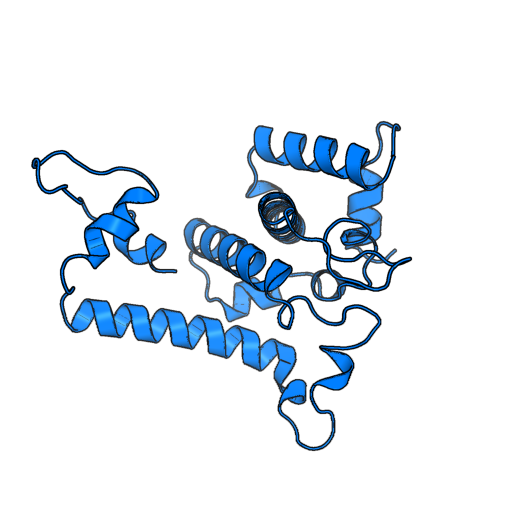118 ? 9.304 2.296 -12.268 1.00 92.94 118 ASN A C 1
ATOM 964 O O . ASN A 1 118 ? 9.597 2.189 -11.074 1.00 92.94 118 ASN A O 1
ATOM 968 N N . ASP A 1 119 ? 9.630 3.368 -12.989 1.00 92.38 119 ASP A N 1
ATOM 969 C CA . ASP A 1 119 ? 10.466 4.473 -12.516 1.00 92.38 119 ASP A CA 1
ATOM 970 C C . ASP A 1 119 ? 9.923 5.193 -11.273 1.00 92.38 119 ASP A C 1
ATOM 972 O O . ASP A 1 119 ? 10.699 5.834 -10.555 1.00 92.38 119 ASP A O 1
ATOM 976 N N . ILE A 1 120 ? 8.628 5.062 -10.957 1.00 95.06 120 ILE A N 1
ATOM 977 C CA . ILE A 1 120 ? 8.072 5.560 -9.692 1.00 95.06 120 ILE A CA 1
ATOM 978 C C . ILE A 1 120 ? 8.744 4.916 -8.473 1.00 95.06 120 ILE A C 1
ATOM 980 O O . ILE A 1 120 ? 8.743 5.499 -7.393 1.00 95.06 120 ILE A O 1
ATOM 984 N N . TRP A 1 121 ? 9.322 3.721 -8.622 1.00 96.00 121 TRP A N 1
ATOM 985 C CA . TRP A 1 121 ? 9.923 2.952 -7.533 1.00 96.00 121 TRP A CA 1
ATOM 986 C C . TRP A 1 121 ? 11.440 3.090 -7.430 1.00 96.00 121 TRP A C 1
ATOM 988 O O . TRP A 1 121 ? 12.033 2.616 -6.447 1.00 96.00 121 TRP A O 1
ATOM 998 N N . ARG A 1 122 ? 12.073 3.761 -8.399 1.00 93.19 122 ARG A N 1
ATOM 999 C CA . ARG A 1 122 ? 13.522 3.974 -8.435 1.00 93.19 122 ARG A CA 1
ATOM 1000 C C . ARG A 1 122 ? 13.977 4.749 -7.204 1.00 93.19 122 ARG A C 1
ATOM 1002 O O . ARG A 1 122 ? 13.396 5.780 -6.866 1.00 93.19 122 ARG A O 1
ATOM 1009 N N . LYS A 1 123 ? 15.014 4.246 -6.525 1.00 94.50 123 LYS A N 1
ATOM 1010 C CA . LYS A 1 123 ? 15.538 4.776 -5.249 1.00 94.50 123 LYS A CA 1
ATOM 1011 C C . LYS A 1 123 ? 14.525 4.753 -4.081 1.00 94.50 123 LYS A C 1
ATOM 1013 O O . LYS A 1 123 ? 14.816 5.273 -3.003 1.00 94.50 123 LYS A O 1
ATOM 1018 N N . ILE A 1 124 ? 13.362 4.110 -4.256 1.00 96.56 124 ILE A N 1
ATOM 1019 C CA . ILE A 1 124 ? 12.306 3.982 -3.237 1.00 96.56 124 ILE A CA 1
ATOM 1020 C C . ILE A 1 124 ? 12.150 2.533 -2.781 1.00 96.56 124 ILE A C 1
ATOM 1022 O O . ILE A 1 124 ? 12.335 2.249 -1.599 1.00 96.56 124 ILE A O 1
ATOM 1026 N N . ILE A 1 125 ? 11.807 1.626 -3.698 1.00 96.50 125 ILE A N 1
ATOM 1027 C CA . ILE A 1 125 ? 11.729 0.180 -3.431 1.00 96.50 125 ILE A CA 1
ATOM 1028 C C . ILE A 1 125 ? 13.020 -0.506 -3.880 1.00 96.50 125 ILE A C 1
ATOM 1030 O O . ILE A 1 125 ? 13.454 -1.468 -3.245 1.00 96.50 125 ILE A O 1
ATOM 1034 N N . TRP A 1 126 ? 13.630 -0.015 -4.959 1.00 94.75 126 TRP A N 1
ATOM 1035 C CA . TRP A 1 126 ? 14.718 -0.693 -5.654 1.00 94.75 126 TRP A CA 1
ATOM 1036 C C . TRP A 1 126 ? 15.866 0.253 -5.988 1.00 94.75 126 TRP A C 1
ATOM 1038 O O . TRP A 1 126 ? 15.650 1.372 -6.461 1.00 94.75 126 TRP A O 1
ATOM 1048 N N . ASP A 1 127 ? 17.081 -0.217 -5.722 1.00 92.50 127 ASP A N 1
ATOM 1049 C CA . ASP A 1 127 ? 18.328 0.374 -6.195 1.00 92.50 127 ASP A CA 1
ATOM 1050 C C . ASP A 1 127 ? 18.699 -0.324 -7.508 1.00 92.50 127 ASP A C 1
ATOM 1052 O O . ASP A 1 127 ? 19.078 -1.498 -7.533 1.00 92.50 127 ASP A O 1
ATOM 1056 N N . ASP A 1 128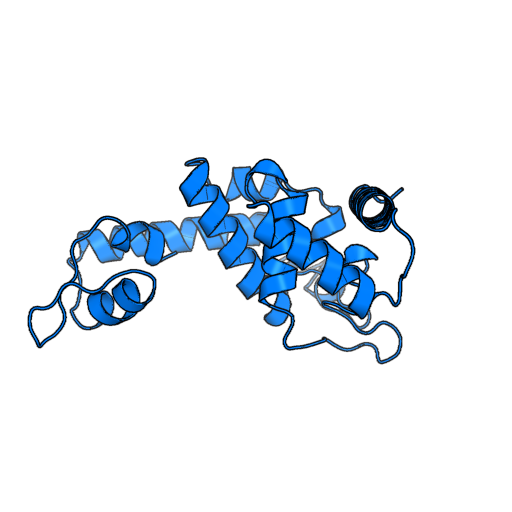 ? 18.542 0.387 -8.618 1.00 85.62 128 ASP A N 1
ATOM 1057 C CA . ASP A 1 128 ? 18.786 -0.104 -9.969 1.00 85.62 128 ASP A CA 1
ATOM 1058 C C . ASP A 1 128 ? 20.277 -0.254 -10.299 1.00 85.62 128 ASP A C 1
ATOM 1060 O O . ASP A 1 128 ? 20.614 -1.045 -11.185 1.00 85.62 128 ASP A O 1
ATOM 1064 N N . VAL A 1 129 ? 21.155 0.419 -9.546 1.00 87.56 129 VAL A N 1
ATOM 1065 C CA . VAL A 1 129 ? 22.616 0.320 -9.661 1.00 87.56 129 VAL A CA 1
ATOM 1066 C C . VAL A 1 129 ? 23.125 -0.896 -8.892 1.00 87.56 129 VAL A C 1
ATOM 1068 O O . VAL A 1 129 ? 23.822 -1.742 -9.450 1.00 87.56 129 VAL A O 1
ATOM 1071 N N . LYS A 1 130 ? 22.752 -1.021 -7.614 1.00 90.81 130 LYS A N 1
ATOM 1072 C CA . LYS A 1 130 ? 23.177 -2.135 -6.744 1.00 90.81 130 LYS A CA 1
ATOM 1073 C C . LYS A 1 130 ? 22.343 -3.401 -6.923 1.00 90.81 130 LYS A C 1
ATOM 1075 O O . LYS A 1 130 ? 22.699 -4.435 -6.361 1.00 90.81 130 LYS A O 1
ATOM 1080 N N . LYS A 1 131 ? 21.241 -3.321 -7.675 1.00 89.44 131 LYS A N 1
ATOM 1081 C CA . LYS A 1 131 ? 20.284 -4.410 -7.922 1.00 89.44 131 LYS A CA 1
ATOM 1082 C C . LYS A 1 131 ? 19.775 -5.041 -6.624 1.00 89.44 131 LYS A C 1
ATOM 1084 O O . LYS A 1 131 ? 19.784 -6.263 -6.461 1.00 89.44 131 LYS A O 1
ATOM 1089 N N . ASN A 1 132 ? 19.347 -4.206 -5.678 1.00 92.06 132 ASN A N 1
ATOM 1090 C CA . ASN A 1 132 ? 18.840 -4.667 -4.387 1.00 92.06 132 ASN A CA 1
ATOM 1091 C C . ASN A 1 132 ? 17.646 -3.847 -3.870 1.00 92.06 132 ASN A C 1
ATOM 1093 O O . ASN A 1 132 ? 17.292 -2.794 -4.398 1.00 92.06 132 ASN A O 1
ATOM 1097 N N . MET A 1 133 ? 16.989 -4.380 -2.834 1.00 94.00 133 MET A N 1
ATOM 1098 C CA . MET A 1 133 ? 15.839 -3.735 -2.199 1.00 94.00 133 MET A CA 1
ATOM 1099 C C . MET A 1 133 ? 16.292 -2.597 -1.281 1.00 94.00 133 MET A C 1
ATOM 1101 O O . MET A 1 133 ? 17.203 -2.776 -0.471 1.00 94.00 133 MET A O 1
ATOM 1105 N N . ILE A 1 134 ? 15.579 -1.475 -1.322 1.00 94.94 134 ILE A N 1
ATOM 1106 C CA . ILE A 1 134 ? 15.773 -0.354 -0.401 1.00 94.94 134 ILE A CA 1
ATOM 1107 C C . ILE A 1 134 ? 14.778 -0.476 0.750 1.00 94.94 134 ILE A C 1
ATOM 1109 O O . ILE A 1 134 ? 13.565 -0.538 0.555 1.00 94.94 134 ILE A O 1
ATOM 1113 N N . MET A 1 135 ? 15.303 -0.495 1.972 1.00 91.94 135 MET A N 1
ATOM 1114 C CA . MET A 1 135 ? 14.510 -0.591 3.197 1.00 91.94 135 MET A CA 1
ATOM 1115 C C . MET A 1 135 ? 14.207 0.801 3.773 1.00 91.94 135 MET A C 1
ATOM 1117 O O . MET A 1 135 ? 14.882 1.778 3.466 1.00 91.94 135 MET A O 1
ATOM 1121 N N . GLY A 1 136 ? 13.194 0.897 4.641 1.00 91.62 136 GLY A N 1
ATOM 1122 C CA . GLY A 1 136 ? 12.898 2.118 5.409 1.00 91.62 136 GLY A CA 1
ATOM 1123 C C . GLY A 1 136 ? 11.894 3.087 4.772 1.00 91.62 136 GLY A C 1
ATOM 1124 O O . GLY A 1 136 ? 11.375 3.957 5.464 1.00 91.62 136 GLY A O 1
ATOM 1125 N N . ASN A 1 137 ? 11.508 2.889 3.510 1.00 96.12 137 ASN A N 1
ATOM 1126 C CA . ASN A 1 137 ? 10.577 3.780 2.800 1.00 96.12 137 ASN A CA 1
ATOM 1127 C C . ASN A 1 137 ? 9.096 3.370 2.923 1.00 96.12 137 ASN A C 1
ATOM 1129 O O . ASN A 1 137 ? 8.254 3.810 2.144 1.00 96.12 137 ASN A O 1
ATOM 1133 N N . ALA A 1 138 ? 8.743 2.536 3.908 1.00 96.88 138 ALA A N 1
ATOM 1134 C CA . ALA A 1 138 ? 7.424 1.904 4.006 1.00 96.88 138 ALA A CA 1
ATOM 1135 C C . ALA A 1 138 ? 6.246 2.896 3.952 1.00 96.88 138 ALA A C 1
ATOM 1137 O O . ALA A 1 138 ? 5.240 2.618 3.304 1.00 96.88 138 ALA A O 1
ATOM 1138 N N . LYS A 1 139 ? 6.361 4.062 4.607 1.00 97.69 139 LYS A N 1
ATOM 1139 C CA . LYS A 1 139 ? 5.293 5.074 4.569 1.00 97.69 139 LYS A CA 1
ATOM 1140 C C . LYS A 1 139 ? 5.196 5.759 3.206 1.00 97.69 139 LYS A C 1
ATOM 1142 O O . LYS A 1 139 ? 4.086 6.012 2.764 1.00 97.69 139 LYS A O 1
ATOM 1147 N N . LEU A 1 140 ? 6.315 6.044 2.540 1.00 98.19 140 LEU A N 1
ATOM 1148 C CA . LEU A 1 140 ? 6.289 6.624 1.197 1.00 98.19 140 LEU A CA 1
ATOM 1149 C C . LEU A 1 140 ? 5.648 5.656 0.197 1.00 98.19 140 LEU A C 1
ATOM 1151 O O . LEU A 1 140 ? 4.774 6.060 -0.556 1.00 98.19 140 LEU A O 1
ATOM 1155 N N . ILE A 1 141 ? 6.004 4.370 0.263 1.00 98.38 141 ILE A N 1
ATOM 1156 C CA . ILE A 1 141 ? 5.420 3.326 -0.590 1.00 98.38 141 ILE A CA 1
ATOM 1157 C C . ILE A 1 141 ? 3.896 3.240 -0.388 1.00 98.38 141 ILE A C 1
ATOM 1159 O O . ILE A 1 141 ? 3.148 3.227 -1.360 1.00 98.38 141 ILE A O 1
ATOM 1163 N N . GLU A 1 142 ? 3.425 3.238 0.865 1.00 98.50 142 GLU A N 1
ATOM 1164 C CA . GLU A 1 142 ? 1.987 3.268 1.192 1.00 98.50 142 GLU A CA 1
ATOM 1165 C C . GLU A 1 142 ? 1.297 4.490 0.564 1.00 98.50 142 GLU A C 1
ATOM 1167 O O . GLU A 1 142 ? 0.223 4.364 -0.018 1.00 98.50 142 GLU A O 1
ATOM 1172 N N . LEU A 1 143 ? 1.915 5.670 0.668 1.00 98.38 143 LEU A N 1
ATOM 1173 C CA . LEU A 1 143 ? 1.377 6.915 0.121 1.00 98.38 143 LEU A CA 1
ATOM 1174 C C . LEU A 1 143 ? 1.345 6.927 -1.413 1.00 98.38 143 LEU A C 1
ATOM 1176 O O . LEU A 1 143 ? 0.365 7.401 -1.977 1.00 98.38 143 LEU A O 1
ATOM 1180 N N . ILE A 1 144 ? 2.368 6.380 -2.076 1.00 97.75 144 ILE A N 1
ATOM 1181 C CA . ILE A 1 144 ? 2.406 6.253 -3.540 1.00 97.75 144 ILE A CA 1
ATOM 1182 C C . ILE A 1 144 ? 1.286 5.333 -4.024 1.00 97.75 144 ILE A C 1
ATOM 1184 O O . ILE A 1 144 ? 0.569 5.714 -4.943 1.00 97.75 144 ILE A O 1
ATOM 1188 N N . PHE A 1 145 ? 1.068 4.179 -3.377 1.00 98.19 145 PHE A N 1
ATOM 1189 C CA . PHE A 1 145 ? -0.064 3.314 -3.721 1.00 98.19 145 PHE A CA 1
ATOM 1190 C C . PHE A 1 145 ? -1.400 4.054 -3.576 1.00 98.19 145 PHE A C 1
ATOM 1192 O O . PHE A 1 145 ? -2.198 4.060 -4.507 1.00 98.19 145 PHE A O 1
ATOM 1199 N N . LEU A 1 146 ? -1.628 4.737 -2.451 1.00 98.00 146 LEU A N 1
ATOM 1200 C CA . LEU A 1 146 ? -2.860 5.508 -2.244 1.00 98.00 146 LEU A CA 1
ATOM 1201 C C . LEU A 1 146 ? -3.057 6.585 -3.312 1.00 98.00 146 LEU A C 1
ATOM 1203 O O . LEU A 1 146 ? -4.151 6.702 -3.849 1.00 98.00 146 LEU A O 1
ATOM 1207 N N . TYR A 1 147 ? -2.002 7.335 -3.640 1.00 97.06 147 TYR A N 1
ATOM 1208 C CA . TYR A 1 147 ? -2.069 8.356 -4.681 1.00 97.06 147 TYR A CA 1
ATOM 1209 C C . TYR A 1 147 ? -2.391 7.738 -6.046 1.00 97.06 147 TYR A C 1
ATOM 1211 O O . TYR A 1 147 ? -3.238 8.255 -6.763 1.00 97.06 147 TYR A O 1
ATOM 1219 N N . SER A 1 148 ? -1.721 6.636 -6.399 1.00 95.38 148 SER A N 1
ATOM 1220 C CA . SER A 1 148 ? -1.901 5.956 -7.687 1.00 95.38 148 SER A CA 1
ATOM 1221 C C . SER A 1 148 ? -3.292 5.350 -7.876 1.00 95.38 148 SER A C 1
ATOM 1223 O O . SER A 1 148 ? -3.696 5.117 -9.010 1.00 95.38 148 SER A O 1
ATOM 1225 N N . TYR A 1 149 ? -3.994 5.081 -6.774 1.00 96.44 149 TYR A N 1
ATOM 1226 C CA . TYR A 1 149 ? -5.377 4.624 -6.782 1.00 96.44 149 TYR A CA 1
ATOM 1227 C C . TYR A 1 149 ? -6.339 5.809 -6.922 1.00 96.44 149 TYR A C 1
ATOM 1229 O O . TYR A 1 149 ? -7.106 5.876 -7.874 1.00 96.44 149 TYR A O 1
ATOM 1237 N N . ASP A 1 150 ? -6.268 6.757 -5.984 1.00 95.00 150 ASP A N 1
ATOM 1238 C CA . ASP A 1 150 ? -7.015 8.013 -6.017 1.00 95.00 150 ASP A CA 1
ATOM 1239 C C . ASP A 1 150 ? -6.350 9.043 -5.085 1.00 95.00 150 ASP A C 1
ATOM 1241 O O . ASP A 1 150 ? -6.353 8.924 -3.852 1.00 95.00 150 ASP A O 1
ATOM 1245 N N . GLY A 1 151 ? -5.824 10.120 -5.674 1.00 93.56 151 GLY A N 1
ATOM 1246 C CA . GLY A 1 151 ? -5.205 11.228 -4.948 1.00 93.56 151 GLY A CA 1
ATOM 1247 C C . GLY A 1 151 ? -6.126 11.917 -3.927 1.00 93.56 151 GLY A C 1
ATOM 1248 O O . GLY A 1 151 ? -5.619 12.556 -3.000 1.00 93.56 151 GLY A O 1
ATOM 1249 N N . SER A 1 152 ? -7.454 11.775 -4.032 1.00 94.62 152 SER A N 1
ATOM 1250 C CA . SER A 1 152 ? -8.435 12.309 -3.071 1.00 94.62 152 SER A CA 1
ATOM 1251 C C . SER A 1 152 ? -8.424 11.584 -1.716 1.00 94.62 152 SER A C 1
ATOM 1253 O O . SER A 1 152 ? -8.956 12.080 -0.718 1.00 94.62 152 SER A O 1
ATOM 1255 N N . ILE A 1 153 ? -7.836 10.385 -1.642 1.00 95.44 153 ILE A N 1
ATOM 1256 C CA . ILE A 1 153 ? -7.709 9.608 -0.395 1.00 95.44 153 ILE A CA 1
ATOM 1257 C C . ILE A 1 153 ? -6.682 10.231 0.552 1.00 95.44 153 ILE A C 1
ATOM 1259 O O . ILE A 1 153 ? -6.740 10.032 1.773 1.00 95.44 153 ILE A O 1
ATOM 1263 N N . LEU A 1 154 ? -5.752 11.000 -0.003 1.00 97.12 154 LEU A N 1
ATOM 1264 C CA . LEU A 1 154 ? -4.657 11.612 0.723 1.00 97.12 154 LEU A CA 1
ATOM 1265 C C . LEU A 1 154 ? -5.015 13.002 1.228 1.00 97.12 154 LEU A C 1
ATOM 1267 O O . LEU A 1 154 ? -5.616 13.818 0.532 1.00 97.12 154 LEU A O 1
ATOM 1271 N N . THR A 1 155 ? -4.552 13.293 2.438 1.00 97.19 155 THR A N 1
ATOM 1272 C CA . THR A 1 155 ? -4.573 14.657 2.972 1.00 97.19 155 THR A CA 1
ATOM 1273 C C . THR A 1 155 ? -3.526 15.531 2.280 1.00 97.19 155 THR A C 1
ATOM 1275 O O . THR A 1 155 ? -2.516 15.034 1.778 1.00 97.19 155 THR A O 1
ATOM 1278 N N . GLU A 1 156 ? -3.692 16.852 2.333 1.00 96.88 156 GLU A N 1
ATOM 1279 C CA . GLU A 1 156 ? -2.699 17.792 1.789 1.00 96.88 156 GLU A CA 1
ATOM 1280 C C . GLU A 1 156 ? -1.314 17.639 2.440 1.00 96.88 156 GLU A C 1
ATOM 1282 O O . GLU A 1 156 ? -0.288 17.753 1.772 1.00 96.88 156 GLU A O 1
ATOM 1287 N N . ALA A 1 157 ? -1.259 17.310 3.735 1.00 97.94 157 ALA A N 1
ATOM 1288 C CA . ALA A 1 157 ? -0.001 17.029 4.425 1.00 97.94 157 ALA A CA 1
ATOM 1289 C C . ALA A 1 157 ? 0.691 15.766 3.884 1.00 97.94 15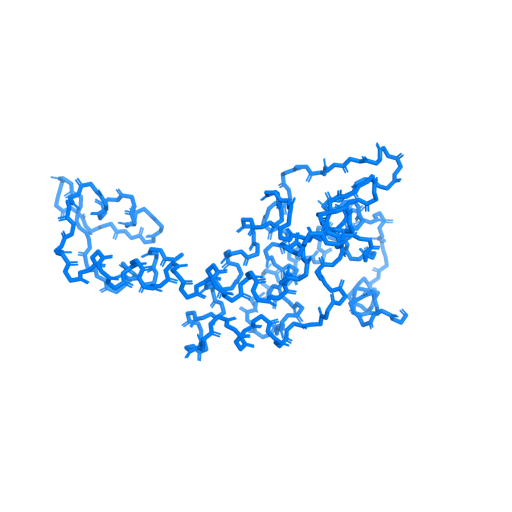7 ALA A C 1
ATOM 1291 O O . ALA A 1 157 ? 1.916 15.727 3.761 1.00 97.94 157 ALA A O 1
ATOM 1292 N N . GLU A 1 158 ? -0.081 14.736 3.535 1.00 98.25 158 GLU A N 1
ATOM 1293 C CA . GLU A 1 158 ? 0.452 13.518 2.927 1.00 98.25 158 GLU A CA 1
ATOM 1294 C C . GLU A 1 158 ? 0.926 13.754 1.493 1.00 98.25 158 GLU A C 1
ATOM 1296 O O . GLU A 1 158 ? 2.003 13.279 1.143 1.00 98.25 158 GLU A O 1
ATOM 1301 N N . LYS A 1 159 ? 0.190 14.536 0.694 1.00 97.38 159 LYS A N 1
ATOM 1302 C CA . LYS A 1 159 ? 0.625 14.932 -0.656 1.00 97.38 159 LYS A CA 1
ATOM 1303 C C . LYS A 1 159 ? 1.934 15.721 -0.609 1.00 97.38 159 LYS A C 1
ATOM 1305 O O . LYS A 1 159 ? 2.885 15.362 -1.296 1.00 97.38 159 LYS A O 1
ATOM 1310 N N . LYS A 1 160 ? 2.040 16.714 0.283 1.00 96.69 160 LYS A N 1
ATOM 1311 C CA . LYS A 1 160 ? 3.293 17.458 0.521 1.00 96.69 160 LYS A CA 1
ATOM 1312 C C . LYS A 1 160 ? 4.440 16.546 0.956 1.00 96.69 160 LYS A C 1
ATOM 1314 O O . LYS A 1 160 ? 5.585 16.772 0.576 1.00 96.69 160 LYS A O 1
ATOM 1319 N N . LYS A 1 161 ? 4.149 15.507 1.745 1.00 97.50 161 LYS A N 1
ATOM 1320 C CA . LYS A 1 161 ? 5.152 14.510 2.128 1.00 97.50 161 LYS A CA 1
ATOM 1321 C C . LYS A 1 161 ? 5.631 13.687 0.933 1.00 97.50 161 LYS A C 1
ATOM 1323 O O . LYS A 1 161 ? 6.829 13.445 0.854 1.00 97.50 161 LYS A O 1
ATOM 1328 N N . ILE A 1 162 ? 4.736 13.271 0.034 1.00 97.19 162 ILE A N 1
ATOM 1329 C CA . ILE A 1 162 ? 5.129 12.583 -1.206 1.00 97.19 162 ILE A CA 1
ATOM 1330 C C . ILE A 1 162 ? 6.089 13.474 -1.992 1.00 97.19 162 ILE A C 1
ATOM 1332 O O . ILE A 1 162 ? 7.200 13.034 -2.253 1.00 97.19 162 ILE A O 1
ATOM 1336 N N . VAL A 1 163 ? 5.703 14.724 -2.271 1.00 96.12 163 VAL A N 1
ATOM 1337 C CA . VAL A 1 163 ? 6.530 15.702 -3.004 1.00 96.12 163 VAL A CA 1
ATOM 1338 C C . VAL A 1 163 ? 7.936 15.790 -2.411 1.00 96.12 163 VAL A C 1
ATOM 1340 O O . VAL A 1 163 ? 8.905 15.448 -3.080 1.00 96.12 163 VAL A O 1
ATOM 1343 N N . LYS A 1 164 ? 8.037 16.119 -1.118 1.00 95.88 164 LYS A N 1
ATOM 1344 C CA . LYS A 1 164 ? 9.323 16.286 -0.426 1.00 95.88 164 LYS A CA 1
ATOM 1345 C C . LYS A 1 164 ? 10.202 15.032 -0.472 1.00 95.88 164 LYS A C 1
ATOM 1347 O O . LYS A 1 164 ? 11.423 15.112 -0.598 1.00 95.88 164 LYS A O 1
ATOM 1352 N N . GLU A 1 165 ? 9.602 13.860 -0.283 1.00 96.81 165 GLU A N 1
ATOM 1353 C CA . GLU A 1 165 ? 10.348 12.604 -0.319 1.00 96.81 165 GLU A CA 1
ATOM 1354 C C . GLU A 1 165 ? 10.783 12.266 -1.752 1.00 96.81 165 GLU A C 1
ATOM 1356 O O . GLU A 1 165 ? 11.909 11.819 -1.939 1.00 96.81 165 GLU A O 1
ATOM 1361 N N . LEU A 1 166 ? 9.944 12.511 -2.764 1.00 96.12 166 LEU A N 1
ATOM 1362 C CA . LEU A 1 166 ? 10.294 12.285 -4.169 1.00 96.12 166 LEU A CA 1
ATOM 1363 C C . LEU A 1 166 ? 11.424 13.209 -4.632 1.00 96.12 166 LEU A C 1
ATOM 1365 O O . LEU A 1 166 ? 12.386 12.702 -5.202 1.00 96.12 166 LEU A O 1
ATOM 1369 N N . GLU A 1 167 ? 11.367 14.507 -4.323 1.00 95.00 167 GLU A N 1
ATOM 1370 C CA . GLU A 1 167 ? 12.455 15.470 -4.580 1.00 95.00 167 GLU A CA 1
ATOM 1371 C C . GLU A 1 167 ? 13.785 14.945 -4.022 1.00 95.00 167 GLU A C 1
ATOM 1373 O O . GLU A 1 167 ? 14.781 14.821 -4.736 1.00 95.00 167 GLU A O 1
ATOM 1378 N N . SER A 1 168 ? 13.778 14.514 -2.755 1.00 94.50 168 SER A N 1
ATOM 1379 C CA . SER A 1 168 ? 14.968 13.982 -2.089 1.00 94.50 168 SER A CA 1
ATOM 1380 C C . SER A 1 168 ? 15.457 12.656 -2.679 1.00 94.50 168 SER A C 1
ATOM 1382 O O . SER A 1 168 ? 16.664 12.465 -2.828 1.00 94.50 168 SER A O 1
ATOM 1384 N N . LYS A 1 169 ? 14.561 11.705 -2.979 1.00 94.50 169 LYS A N 1
ATOM 1385 C CA . LYS A 1 169 ? 14.956 10.380 -3.486 1.00 94.50 169 LYS A CA 1
ATOM 1386 C C . LYS A 1 169 ? 15.379 10.433 -4.943 1.00 94.50 169 LYS A C 1
ATOM 1388 O O . LYS A 1 169 ? 16.279 9.690 -5.326 1.00 94.50 169 LYS A O 1
ATOM 1393 N N . TRP A 1 170 ? 14.746 11.265 -5.758 1.00 94.06 170 TRP A N 1
ATOM 1394 C CA . TRP A 1 170 ? 15.066 11.383 -7.178 1.00 94.06 170 TRP A CA 1
ATOM 1395 C C . TRP A 1 170 ? 16.142 12.413 -7.477 1.00 94.06 170 TRP A C 1
ATOM 1397 O O . TRP A 1 170 ? 16.631 12.400 -8.603 1.00 94.06 170 TRP A O 1
ATOM 1407 N N . ASP A 1 171 ? 16.570 13.180 -6.471 1.00 91.25 171 ASP A N 1
ATOM 1408 C CA . ASP A 1 171 ? 17.509 14.295 -6.622 1.00 91.25 171 ASP A CA 1
ATOM 1409 C C . ASP A 1 171 ? 16.990 15.299 -7.659 1.00 91.25 171 ASP A C 1
ATOM 1411 O O . ASP A 1 171 ? 17.659 15.646 -8.629 1.00 91.25 171 ASP A O 1
ATOM 1415 N N . TYR A 1 172 ? 15.721 15.672 -7.487 1.00 90.50 172 TYR A N 1
ATOM 1416 C CA . TYR A 1 172 ? 14.972 16.515 -8.408 1.00 90.50 172 TYR A CA 1
ATOM 1417 C C . TYR A 1 172 ? 14.551 17.799 -7.701 1.00 90.50 172 TYR A C 1
ATOM 1419 O O . TYR A 1 172 ? 13.925 17.734 -6.644 1.00 90.50 172 TYR A O 1
ATOM 1427 N N . HIS A 1 173 ? 14.898 18.948 -8.284 1.00 85.00 173 HIS A N 1
ATOM 1428 C CA . HIS A 1 173 ? 14.786 20.262 -7.632 1.00 85.00 173 HIS A CA 1
ATOM 1429 C C . HIS A 1 173 ? 13.882 21.243 -8.389 1.00 85.00 173 HIS A C 1
ATOM 1431 O O . HIS A 1 173 ? 13.857 22.428 -8.064 1.00 85.00 173 HIS A O 1
ATOM 1437 N N . GLU A 1 174 ? 13.155 20.773 -9.405 1.00 88.06 174 GLU A N 1
ATOM 1438 C CA . GLU A 1 174 ? 12.216 21.600 -10.167 1.00 88.06 174 GLU A CA 1
ATOM 1439 C C . GLU A 1 174 ? 10.773 21.433 -9.653 1.00 88.06 174 GLU A C 1
ATOM 1441 O O . GLU A 1 174 ? 10.423 20.452 -8.992 1.00 88.06 174 GLU A O 1
ATOM 1446 N N . ASN A 1 175 ? 9.917 22.417 -9.948 1.00 86.56 175 ASN A N 1
ATOM 1447 C CA . ASN A 1 175 ? 8.573 22.535 -9.362 1.00 86.56 175 ASN A CA 1
ATOM 1448 C C . ASN A 1 175 ? 7.509 21.617 -10.006 1.00 86.56 175 ASN A C 1
ATOM 1450 O O . ASN A 1 175 ? 6.347 21.642 -9.600 1.00 86.56 175 ASN A O 1
ATOM 1454 N N . ASP A 1 176 ? 7.880 20.812 -10.996 1.00 91.75 176 ASP A N 1
ATOM 1455 C CA . ASP A 1 176 ? 7.022 19.926 -11.797 1.00 91.75 176 ASP A CA 1
ATOM 1456 C C . ASP A 1 176 ? 7.161 18.439 -11.407 1.00 91.75 176 ASP A C 1
ATOM 1458 O O . ASP A 1 176 ? 6.663 17.548 -12.094 1.00 91.75 176 ASP A O 1
ATOM 1462 N N . ILE A 1 177 ? 7.770 18.134 -10.256 1.00 92.50 177 ILE A N 1
ATOM 1463 C CA . ILE A 1 177 ? 7.961 16.761 -9.750 1.00 92.50 177 ILE A CA 1
ATOM 1464 C C . ILE A 1 177 ? 6.681 15.908 -9.763 1.00 92.50 177 ILE A C 1
ATOM 1466 O O . ILE A 1 177 ? 6.732 14.703 -10.016 1.00 92.50 177 ILE A O 1
ATOM 1470 N N . MET A 1 178 ? 5.520 16.522 -9.512 1.00 92.69 178 MET A N 1
ATOM 1471 C CA . MET A 1 178 ? 4.233 15.827 -9.555 1.00 92.69 178 MET A CA 1
ATOM 1472 C C . MET A 1 178 ? 3.785 15.495 -10.977 1.00 92.69 178 MET A C 1
ATOM 1474 O O . MET A 1 178 ? 3.193 14.439 -11.176 1.00 92.69 178 MET A O 1
ATOM 1478 N N . GLU A 1 179 ? 4.089 16.345 -11.957 1.00 92.12 179 GLU A N 1
ATOM 1479 C CA . GLU A 1 179 ? 3.850 16.055 -13.373 1.00 92.12 179 GLU A CA 1
ATOM 1480 C C . GLU A 1 179 ? 4.711 14.869 -13.815 1.00 92.12 179 GLU A C 1
ATOM 1482 O O . GLU A 1 179 ? 4.197 13.895 -14.360 1.00 92.12 179 GLU A O 1
ATOM 1487 N N . ILE A 1 180 ? 5.995 14.864 -13.447 1.00 92.25 180 ILE A N 1
ATOM 1488 C CA . ILE A 1 180 ? 6.901 13.736 -13.708 1.00 92.25 180 ILE A CA 1
ATOM 1489 C C . ILE A 1 180 ? 6.409 12.453 -13.043 1.00 92.25 180 ILE A C 1
ATOM 1491 O O . ILE A 1 180 ? 6.434 11.383 -13.653 1.00 92.25 180 ILE A O 1
ATOM 1495 N N . PHE A 1 181 ? 5.976 12.533 -11.785 1.00 93.12 181 PHE A N 1
ATOM 1496 C CA . PHE A 1 181 ? 5.433 11.381 -11.073 1.00 93.12 181 PHE A CA 1
ATOM 1497 C C . PHE A 1 181 ? 4.190 10.819 -11.778 1.00 93.12 181 PHE A C 1
ATOM 1499 O O . PHE A 1 181 ? 4.097 9.605 -11.954 1.00 93.12 181 PHE A O 1
ATOM 1506 N N . LEU A 1 182 ? 3.276 11.681 -12.233 1.00 91.81 182 LEU A N 1
ATOM 1507 C CA . LEU A 1 182 ? 2.086 11.283 -12.990 1.00 91.81 182 LEU A CA 1
ATOM 1508 C C . LEU A 1 182 ? 2.439 10.665 -14.350 1.00 91.81 182 LEU A C 1
ATOM 1510 O O . LEU A 1 182 ? 1.890 9.618 -14.695 1.00 91.81 182 LEU A O 1
ATOM 1514 N N . ASN A 1 183 ? 3.400 11.241 -15.076 1.00 90.56 183 ASN A N 1
ATOM 1515 C CA . ASN A 1 183 ? 3.884 10.688 -16.343 1.00 90.56 183 ASN A CA 1
ATOM 1516 C C . ASN A 1 183 ? 4.444 9.269 -16.130 1.00 90.56 183 ASN A C 1
ATOM 1518 O O . ASN A 1 183 ? 3.978 8.311 -16.752 1.00 90.56 183 ASN A O 1
ATOM 1522 N N . ARG A 1 184 ? 5.306 9.084 -15.120 1.00 91.00 184 ARG A N 1
ATOM 1523 C CA . ARG A 1 184 ? 5.856 7.764 -14.747 1.00 91.00 184 ARG A CA 1
ATOM 1524 C C . ARG A 1 184 ? 4.792 6.761 -14.287 1.00 91.00 184 ARG A C 1
ATOM 1526 O O . ARG A 1 184 ? 4.911 5.570 -14.577 1.00 91.00 184 ARG A O 1
ATOM 1533 N N . LEU A 1 185 ? 3.749 7.217 -13.586 1.00 87.94 185 LEU A N 1
ATOM 1534 C CA . LEU A 1 185 ? 2.603 6.379 -13.209 1.00 87.94 185 LEU A CA 1
ATOM 1535 C C . LEU A 1 185 ? 1.829 5.886 -14.437 1.00 87.94 185 LEU A C 1
ATOM 1537 O O . LEU A 1 185 ? 1.427 4.720 -14.487 1.00 87.94 185 LEU A O 1
ATOM 1541 N N . SER A 1 186 ? 1.624 6.765 -15.420 1.00 81.00 186 SER A N 1
ATOM 1542 C CA . SER A 1 186 ? 0.922 6.435 -16.664 1.00 81.00 186 SER A CA 1
ATOM 1543 C C . SER A 1 186 ? 1.732 5.513 -17.584 1.00 81.00 186 SER A C 1
ATOM 1545 O O . SER A 1 186 ? 1.150 4.789 -18.387 1.00 81.00 186 SER A O 1
ATOM 1547 N N . GLY A 1 187 ? 3.055 5.450 -17.397 1.00 66.81 187 GLY A N 1
ATOM 1548 C CA . GLY A 1 187 ? 3.959 4.666 -18.241 1.00 66.81 187 GLY A CA 1
ATOM 1549 C C . GLY A 1 187 ? 4.207 5.304 -19.610 1.00 66.81 187 GLY A C 1
ATOM 1550 O O . GLY A 1 187 ? 4.513 4.576 -20.554 1.00 66.81 187 GLY A O 1
ATOM 1551 N N . VAL A 1 188 ? 4.034 6.629 -19.701 1.00 46.22 188 VAL A N 1
ATOM 1552 C CA . VAL A 1 188 ? 4.332 7.475 -20.868 1.00 46.22 188 VAL A CA 1
ATOM 1553 C C . VAL A 1 188 ? 5.703 8.117 -20.696 1.00 46.22 188 VAL A C 1
ATOM 1555 O O . VAL A 1 188 ? 6.012 8.540 -19.557 1.00 46.22 188 VAL A O 1
#

Foldseek 3Di:
DLCLVQQPPFFAAPVRHTDDDPVRSVRVVVDDDDPVVVVVVVVLVVQQVVLVCVVVVCCPPPPPHCDQQDHLQGHFQCVDPQQVVLLVVLLVLVCSVPVDGNNVLVVQADPLLGTCNQPLNDLQQAPRVVSDGDHDNSLLSNLLSNVRNPVVSDDPVSVVVNVVVQCVSVVNDDPCSVVVSVCSRVVD

Sequence (188 aa):
MAWLFVKDIPVKGLDEKPIKGKAKVNEYIRHRPSDDVIECFTHECEAYWTALINTCQDAFSVEAGIGKYRNKDGGHVFFRPVSLIPFTKAVVRIKEKENLEYKDIIKNFSSNVFWIQNDIWRKIIWDDVKKNMIMGNAKLIELIFLYSYDGSILTEAEKKKIVKELESKWDYHENDIMEIFLNRLSGV